Protein AF-A0A3N5W1C0-F1 (afdb_monomer)

Sequence (254 aa):
SNYMGLVDMEGGLQMYDGEIRVKDDQGNFVAQFKPEHYLSHVAEHVESWSFLKFPYYRKLGWPKGTYRVGPLGRLNVADKIGTPLANEEFKLFKQINGGKPVEGSLFYHYARLIELVYALERIGQLLDDPDITSNDIRIYPAITNVPGQGVGVIEAPRGTLFHDYSTDENGQLTRTNLIVATGNNNWAMHTASGLVAKAFVDGNKLTEGMLNRVEAAIRCYDPCLSCATHAMGQMPLEITLMAADGTVLDRISR

Structure (mmCIF, N/CA/C/O backbone):
data_AF-A0A3N5W1C0-F1
#
_entry.id   AF-A0A3N5W1C0-F1
#
loop_
_atom_site.group_PDB
_atom_site.id
_atom_site.type_symbol
_atom_site.label_atom_id
_atom_site.label_alt_id
_atom_site.label_comp_id
_atom_site.label_asym_id
_atom_site.label_entity_id
_atom_site.label_seq_id
_atom_site.pdbx_PDB_ins_code
_atom_site.Cartn_x
_atom_site.Cartn_y
_atom_site.Cartn_z
_atom_site.occupancy
_atom_site.B_iso_or_equiv
_atom_site.auth_seq_id
_atom_site.auth_comp_id
_atom_site.auth_asym_id
_atom_site.auth_atom_id
_atom_site.pdbx_PDB_model_num
ATOM 1 N N . SER A 1 1 ? -1.413 -8.130 12.286 1.00 84.12 1 SER A N 1
ATOM 2 C CA . SER A 1 1 ? -1.704 -8.282 10.833 1.00 84.12 1 SER A CA 1
ATOM 3 C C . SER A 1 1 ? -0.388 -8.322 10.081 1.00 84.12 1 SER A C 1
ATOM 5 O O . SER A 1 1 ? 0.563 -7.729 10.570 1.00 84.12 1 SER A O 1
ATOM 7 N N . ASN A 1 2 ? -0.328 -8.916 8.889 1.00 96.75 2 ASN A N 1
ATOM 8 C CA . ASN A 1 2 ? 0.882 -8.857 8.056 1.00 96.75 2 ASN A CA 1
ATOM 9 C C . ASN A 1 2 ? 1.058 -7.457 7.419 1.00 96.75 2 ASN A C 1
ATOM 11 O O . ASN A 1 2 ? 0.170 -6.601 7.525 1.00 96.75 2 ASN A O 1
ATOM 15 N N . TYR A 1 3 ? 2.168 -7.238 6.718 1.00 98.31 3 TYR A N 1
ATOM 16 C CA . TYR A 1 3 ? 2.463 -6.032 5.936 1.00 98.31 3 TYR A CA 1
ATOM 17 C C . TYR A 1 3 ? 2.930 -6.402 4.536 1.00 98.31 3 TYR A C 1
ATOM 19 O O . TYR A 1 3 ? 3.560 -7.443 4.363 1.00 98.31 3 TYR A O 1
ATOM 27 N N . MET A 1 4 ? 2.633 -5.549 3.559 1.00 98.50 4 MET A N 1
ATOM 28 C CA . MET A 1 4 ? 3.015 -5.739 2.163 1.00 98.50 4 MET A CA 1
ATOM 29 C C . MET A 1 4 ? 3.501 -4.425 1.542 1.00 98.50 4 MET A C 1
ATOM 31 O O . MET A 1 4 ? 2.970 -3.356 1.856 1.00 98.50 4 MET A O 1
ATOM 35 N N . GLY A 1 5 ? 4.496 -4.527 0.661 1.00 98.31 5 GLY A N 1
ATOM 36 C CA . GLY A 1 5 ? 4.989 -3.421 -0.157 1.00 98.31 5 GLY A CA 1
ATOM 37 C C . GLY A 1 5 ? 6.056 -3.864 -1.162 1.00 98.31 5 GLY A C 1
ATOM 38 O O . GLY A 1 5 ? 6.609 -4.959 -1.025 1.00 98.31 5 GLY A O 1
ATOM 39 N N . LEU A 1 6 ? 6.339 -3.025 -2.159 1.00 98.38 6 LEU A N 1
ATOM 40 C CA . LEU A 1 6 ? 7.427 -3.250 -3.116 1.00 98.38 6 LEU A CA 1
ATOM 41 C C . LEU A 1 6 ? 8.808 -2.965 -2.508 1.00 98.38 6 LEU A C 1
ATOM 43 O O . LEU A 1 6 ? 9.008 -1.996 -1.769 1.00 98.38 6 LEU A O 1
ATOM 47 N N . VAL A 1 7 ? 9.771 -3.809 -2.869 1.00 98.50 7 VAL A N 1
ATOM 48 C CA . VAL A 1 7 ? 11.188 -3.668 -2.529 1.00 98.50 7 VAL A CA 1
ATOM 49 C C . VAL A 1 7 ? 12.075 -4.096 -3.695 1.00 98.50 7 VAL A C 1
ATOM 51 O O . VAL A 1 7 ? 11.658 -4.873 -4.553 1.00 98.50 7 VAL A O 1
ATOM 54 N N . ASP A 1 8 ? 13.322 -3.641 -3.702 1.00 96.69 8 ASP A N 1
ATOM 55 C CA . ASP A 1 8 ? 14.348 -4.225 -4.567 1.00 96.69 8 ASP A CA 1
ATOM 56 C C . ASP A 1 8 ? 14.878 -5.565 -4.012 1.00 96.69 8 ASP A C 1
ATOM 58 O O . ASP A 1 8 ? 14.514 -6.020 -2.920 1.00 96.69 8 ASP A O 1
ATOM 62 N N . MET A 1 9 ? 15.770 -6.209 -4.771 1.00 93.25 9 MET A N 1
ATOM 63 C CA . MET A 1 9 ? 16.388 -7.490 -4.400 1.00 93.25 9 MET A CA 1
ATOM 64 C C . MET A 1 9 ? 17.192 -7.430 -3.092 1.00 93.25 9 MET A C 1
ATOM 66 O O . MET A 1 9 ? 17.386 -8.457 -2.444 1.00 93.25 9 MET A O 1
ATOM 70 N N . GLU A 1 10 ? 17.635 -6.242 -2.683 1.00 94.12 10 GLU A N 1
ATOM 71 C CA . GLU A 1 10 ? 18.382 -6.002 -1.448 1.00 94.12 10 GLU A CA 1
ATOM 72 C C . GLU A 1 10 ? 17.477 -5.518 -0.299 1.00 94.12 10 GLU A C 1
ATOM 74 O O . GLU A 1 10 ? 17.972 -5.140 0.765 1.00 94.12 10 GLU A O 1
ATOM 79 N N . GLY A 1 11 ? 16.154 -5.508 -0.498 1.00 96.31 11 GLY A N 1
ATOM 80 C CA . GLY A 1 11 ? 15.177 -5.063 0.493 1.00 96.31 11 GLY A CA 1
ATOM 81 C C . GLY A 1 11 ? 15.054 -3.549 0.654 1.00 96.31 11 GLY A C 1
ATOM 82 O O . GLY A 1 11 ? 14.481 -3.094 1.649 1.00 96.31 11 GLY A O 1
ATOM 83 N N . GLY A 1 12 ? 15.582 -2.765 -0.283 1.00 97.88 12 GLY A N 1
ATOM 84 C CA . GLY A 1 12 ? 15.383 -1.323 -0.334 1.00 97.88 12 GLY A CA 1
ATOM 85 C C . GLY A 1 12 ? 13.949 -0.954 -0.701 1.00 97.88 12 GLY A C 1
ATOM 86 O O . GLY A 1 12 ? 13.327 -1.615 -1.529 1.00 97.88 12 GLY A O 1
ATOM 87 N N . LEU A 1 13 ? 13.416 0.095 -0.070 1.00 98.25 13 LEU A N 1
ATOM 88 C CA . LEU A 1 13 ? 12.103 0.659 -0.391 1.00 98.25 13 LEU A CA 1
ATOM 89 C C . LEU A 1 13 ? 12.016 1.025 -1.878 1.00 98.25 13 LEU A C 1
ATOM 91 O O . LEU A 1 13 ? 12.803 1.845 -2.358 1.00 98.25 13 LEU A O 1
ATOM 95 N N . GLN A 1 14 ? 11.004 0.492 -2.563 1.00 97.19 14 GLN A N 1
ATOM 96 C CA . GLN A 1 14 ? 10.692 0.855 -3.940 1.00 97.19 14 GLN A CA 1
ATOM 97 C C . GLN A 1 14 ? 9.243 1.302 -4.078 1.00 97.19 14 GLN A C 1
ATOM 99 O O . GLN A 1 14 ? 8.345 0.765 -3.429 1.00 97.19 14 GLN A O 1
ATOM 104 N N . MET A 1 15 ? 9.024 2.296 -4.943 1.00 97.06 15 MET A N 1
ATOM 105 C CA . MET A 1 15 ? 7.676 2.748 -5.290 1.00 97.06 15 MET A CA 1
ATOM 106 C C . MET A 1 15 ? 7.282 2.468 -6.739 1.00 97.06 15 MET A C 1
ATOM 108 O O . MET A 1 15 ? 6.092 2.351 -7.014 1.00 97.06 15 MET A O 1
ATOM 112 N N . TYR A 1 16 ? 8.253 2.369 -7.651 1.00 97.38 16 TYR A N 1
ATOM 113 C CA . TYR A 1 16 ? 8.002 2.248 -9.088 1.00 97.38 16 TYR A CA 1
ATOM 114 C C . TYR A 1 16 ? 8.129 0.809 -9.596 1.00 97.38 16 TYR A C 1
ATOM 116 O O . TYR A 1 16 ? 7.192 0.303 -10.201 1.00 97.38 16 TYR A O 1
ATOM 124 N N . ASP A 1 17 ? 9.259 0.158 -9.316 1.00 96.62 17 ASP A N 1
ATOM 125 C CA . ASP A 1 17 ? 9.581 -1.184 -9.805 1.00 96.62 17 ASP A CA 1
ATOM 126 C C . ASP A 1 17 ? 10.266 -2.015 -8.712 1.00 96.62 17 ASP A C 1
ATOM 128 O O . ASP A 1 17 ? 10.958 -1.468 -7.850 1.00 96.62 17 ASP A O 1
ATOM 132 N N . GLY A 1 18 ? 10.045 -3.327 -8.722 1.00 96.75 18 GLY A N 1
ATOM 133 C CA . GLY A 1 18 ? 10.586 -4.248 -7.726 1.00 96.75 18 GLY A CA 1
ATOM 134 C C . GLY A 1 18 ? 9.715 -5.482 -7.494 1.00 96.75 18 GLY A C 1
ATOM 135 O O . GLY A 1 18 ? 8.752 -5.758 -8.211 1.00 96.75 18 GLY A O 1
ATOM 136 N N . GLU A 1 19 ? 10.049 -6.234 -6.450 1.00 98.31 19 GLU A N 1
ATOM 137 C CA . GLU A 1 19 ? 9.287 -7.403 -6.019 1.00 98.31 19 GLU A CA 1
ATOM 138 C C . GLU A 1 19 ? 8.368 -7.060 -4.846 1.00 98.31 19 GLU A C 1
ATOM 140 O O . GLU A 1 19 ? 8.680 -6.236 -3.987 1.00 98.31 19 GLU A O 1
ATOM 145 N N . ILE A 1 20 ? 7.221 -7.732 -4.777 1.00 98.50 20 ILE A N 1
ATOM 146 C CA . ILE A 1 20 ? 6.281 -7.574 -3.670 1.00 98.50 20 ILE A CA 1
ATOM 147 C C . ILE A 1 20 ? 6.781 -8.418 -2.506 1.00 98.50 20 ILE A C 1
ATOM 149 O O . ILE A 1 20 ? 6.872 -9.641 -2.621 1.00 98.50 20 ILE A O 1
ATOM 153 N N . ARG A 1 21 ? 7.047 -7.784 -1.364 1.00 98.62 21 ARG A N 1
ATOM 154 C CA . ARG A 1 21 ? 7.438 -8.455 -0.122 1.00 98.62 21 ARG A CA 1
ATOM 155 C C . ARG A 1 21 ? 6.302 -8.450 0.890 1.00 98.62 21 ARG A C 1
ATOM 157 O O . ARG A 1 21 ? 5.579 -7.467 1.026 1.00 98.62 21 ARG A O 1
ATOM 164 N N . VAL A 1 22 ? 6.197 -9.540 1.648 1.00 98.31 22 VAL A N 1
ATOM 165 C CA . VAL A 1 22 ? 5.283 -9.700 2.781 1.00 98.31 22 VAL A CA 1
ATOM 166 C C . VAL A 1 22 ? 6.076 -10.061 4.037 1.00 98.31 22 VAL A C 1
ATOM 168 O O . VAL A 1 22 ? 6.885 -10.995 4.016 1.00 98.31 22 VAL A O 1
ATOM 171 N N . LYS A 1 23 ? 5.821 -9.347 5.137 1.00 98.06 23 LYS A N 1
ATOM 172 C CA . LYS A 1 23 ? 6.318 -9.680 6.485 1.00 98.06 23 LYS A CA 1
ATOM 173 C C . LYS A 1 23 ? 5.155 -9.826 7.466 1.00 98.06 23 LYS A C 1
ATOM 175 O O . LYS A 1 23 ? 4.114 -9.193 7.278 1.00 98.06 23 LYS A O 1
ATOM 180 N N . ASP A 1 24 ? 5.318 -10.658 8.489 1.00 96.56 24 ASP A N 1
ATOM 181 C CA . ASP A 1 24 ? 4.317 -10.820 9.551 1.00 96.56 24 ASP A CA 1
ATOM 182 C C . ASP A 1 24 ? 4.374 -9.677 10.588 1.00 96.56 24 ASP A C 1
ATOM 184 O O . ASP A 1 24 ? 5.111 -8.702 10.422 1.00 96.56 24 ASP A O 1
ATOM 188 N N . ASP A 1 25 ? 3.570 -9.770 11.652 1.00 93.81 25 ASP A N 1
ATOM 189 C CA . ASP A 1 25 ? 3.543 -8.758 12.718 1.00 93.81 25 ASP A CA 1
ATOM 190 C C . ASP A 1 25 ? 4.789 -8.749 13.619 1.00 93.81 25 ASP A C 1
ATOM 192 O O . ASP A 1 25 ? 5.065 -7.745 14.273 1.00 93.81 25 ASP A O 1
ATOM 196 N N . GLN A 1 26 ? 5.605 -9.803 13.590 1.00 95.44 26 GLN A N 1
ATOM 197 C CA . GLN A 1 26 ? 6.901 -9.842 14.268 1.00 95.44 26 GLN A CA 1
ATOM 198 C C . GLN A 1 26 ? 8.052 -9.374 13.370 1.00 95.44 26 GLN A C 1
ATOM 200 O O . GLN A 1 26 ? 9.167 -9.188 13.856 1.00 95.44 26 GLN A O 1
ATOM 205 N N . GLY A 1 27 ? 7.787 -9.141 12.083 1.00 94.75 27 GLY A N 1
ATOM 206 C CA . GLY A 1 27 ? 8.783 -8.746 11.091 1.00 94.75 27 GLY A CA 1
ATOM 207 C C . GLY A 1 27 ? 9.495 -9.928 10.441 1.00 94.75 27 GLY A C 1
ATOM 208 O O . GLY A 1 27 ? 10.482 -9.717 9.733 1.00 94.75 27 GLY A O 1
ATOM 209 N N . ASN A 1 28 ? 9.008 -11.154 10.638 1.00 96.31 28 ASN A N 1
ATOM 210 C CA . ASN A 1 28 ? 9.550 -12.315 9.951 1.00 96.31 28 ASN A CA 1
ATOM 211 C C . ASN A 1 28 ? 9.171 -12.265 8.471 1.00 96.31 28 ASN A C 1
ATOM 213 O O . ASN A 1 28 ? 8.072 -11.848 8.091 1.00 96.31 28 ASN A O 1
ATOM 217 N N . PHE A 1 29 ? 10.090 -12.725 7.630 1.00 96.38 29 PHE A N 1
ATOM 218 C CA . PHE A 1 29 ? 9.859 -12.858 6.202 1.00 96.38 29 PHE A CA 1
ATOM 219 C C . PHE A 1 29 ? 8.789 -13.921 5.924 1.00 96.38 29 PHE A C 1
ATOM 221 O O . PHE A 1 29 ? 8.919 -15.065 6.356 1.00 96.38 29 PHE A O 1
ATOM 228 N N . VAL A 1 30 ? 7.749 -13.551 5.174 1.00 96.94 30 VAL A N 1
ATOM 229 C CA . VAL A 1 30 ? 6.670 -14.467 4.772 1.00 96.94 30 VAL A CA 1
ATOM 230 C C . VAL A 1 30 ? 6.802 -14.847 3.300 1.00 96.94 30 VAL A C 1
ATOM 232 O O . VAL A 1 30 ? 6.662 -16.020 2.948 1.00 96.94 30 VAL A O 1
ATOM 235 N N . ALA A 1 31 ? 7.037 -13.862 2.431 1.00 97.06 31 ALA A N 1
ATOM 236 C CA . ALA A 1 31 ? 7.213 -14.074 0.998 1.00 97.06 31 ALA A CA 1
ATOM 237 C C . ALA A 1 31 ? 7.858 -12.865 0.316 1.00 97.06 31 ALA A C 1
ATOM 239 O O . ALA A 1 31 ? 7.719 -11.735 0.781 1.00 97.06 31 ALA A O 1
ATOM 240 N N . GLN A 1 32 ? 8.473 -13.112 -0.837 1.00 97.69 32 GLN A N 1
ATOM 241 C CA . GLN A 1 32 ? 8.823 -12.099 -1.824 1.00 97.69 32 GLN A CA 1
ATOM 242 C C . GLN A 1 32 ? 8.634 -12.703 -3.215 1.00 97.69 32 GLN A C 1
ATOM 244 O O . GLN A 1 32 ? 8.999 -13.861 -3.426 1.00 97.69 32 GLN A O 1
ATOM 249 N N . PHE A 1 33 ? 7.963 -11.985 -4.110 1.00 97.62 33 PHE A N 1
ATOM 250 C CA . PHE A 1 33 ? 7.591 -12.511 -5.420 1.00 97.62 33 PHE A CA 1
ATOM 251 C C . PHE A 1 33 ? 7.430 -11.402 -6.455 1.00 97.62 33 PHE A C 1
ATOM 253 O O . PHE A 1 33 ? 7.080 -10.264 -6.135 1.00 97.62 33 PHE A O 1
ATOM 260 N N . LYS A 1 34 ? 7.637 -11.774 -7.718 1.00 97.56 34 LYS A N 1
ATOM 261 C CA . LYS A 1 34 ? 7.436 -10.878 -8.851 1.00 97.56 34 LYS A CA 1
ATOM 262 C C . LYS A 1 34 ? 5.974 -10.459 -9.006 1.00 97.56 34 LYS A C 1
ATOM 264 O O . LYS A 1 34 ? 5.084 -11.296 -8.799 1.00 97.56 34 LYS A O 1
ATOM 269 N N . PRO A 1 35 ? 5.707 -9.217 -9.436 1.00 96.94 35 PRO A N 1
ATOM 270 C CA . PRO A 1 35 ? 4.344 -8.731 -9.577 1.00 96.94 35 PRO A CA 1
ATOM 271 C C . PRO A 1 35 ? 3.459 -9.554 -10.522 1.00 96.94 35 PRO A C 1
ATOM 273 O O . PRO A 1 35 ? 2.286 -9.769 -10.208 1.00 96.94 35 PRO A O 1
ATOM 276 N N . GLU A 1 36 ? 4.007 -10.110 -11.611 1.00 96.50 36 GLU A N 1
ATOM 277 C CA . GLU A 1 36 ? 3.241 -10.959 -12.539 1.00 96.50 36 GLU A CA 1
ATOM 278 C C . GLU A 1 36 ? 2.648 -12.225 -11.888 1.00 96.50 36 GLU A C 1
ATOM 280 O O . GLU A 1 36 ? 1.713 -12.827 -12.416 1.00 96.50 36 GLU A O 1
ATOM 285 N N . HIS A 1 37 ? 3.146 -12.632 -10.718 1.00 97.06 37 HIS A N 1
ATOM 286 C CA . HIS A 1 37 ? 2.691 -13.829 -10.011 1.00 97.06 37 HIS A CA 1
ATOM 287 C C . HIS A 1 37 ? 1.666 -13.546 -8.909 1.00 97.06 37 HIS A C 1
ATOM 289 O O . HIS A 1 37 ? 1.279 -14.472 -8.187 1.00 97.06 37 HIS A O 1
ATOM 295 N N . TYR A 1 38 ? 1.183 -12.306 -8.773 1.00 97.94 38 TYR A N 1
ATOM 296 C CA . TYR A 1 38 ? 0.366 -11.896 -7.628 1.00 97.94 38 TYR A CA 1
ATOM 297 C C . TYR A 1 38 ? -0.879 -12.764 -7.385 1.00 97.94 38 TYR A C 1
ATOM 299 O O . TYR A 1 38 ? -1.202 -13.009 -6.227 1.00 97.94 38 TYR A O 1
ATOM 307 N N . LEU A 1 39 ? -1.542 -13.310 -8.415 1.00 96.75 39 LEU A N 1
ATOM 308 C CA . LEU A 1 39 ? -2.731 -14.168 -8.247 1.00 96.75 39 LEU A CA 1
ATOM 309 C C . LEU A 1 39 ? -2.461 -15.439 -7.420 1.00 96.75 39 LEU A C 1
ATOM 311 O O . LEU A 1 39 ? -3.363 -15.944 -6.742 1.00 96.75 39 LEU A O 1
ATOM 315 N N . SER A 1 40 ? -1.218 -15.930 -7.418 1.00 97.31 40 SER A N 1
ATOM 316 C CA . SER A 1 40 ? -0.786 -17.071 -6.595 1.00 97.31 40 SER A CA 1
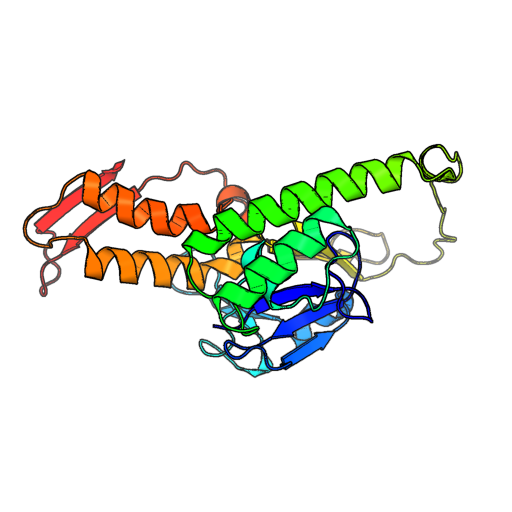ATOM 317 C C . SER A 1 40 ? -0.599 -16.704 -5.118 1.00 97.31 40 SER A C 1
ATOM 319 O O . SER A 1 40 ? -0.559 -17.583 -4.254 1.00 97.31 40 SER A O 1
ATOM 321 N N . HIS A 1 41 ? -0.502 -15.409 -4.813 1.00 98.00 41 HIS A N 1
ATOM 322 C CA . HIS A 1 41 ? -0.158 -14.884 -3.493 1.00 98.00 41 HIS A CA 1
ATOM 323 C C . HIS A 1 41 ? -1.273 -14.047 -2.865 1.00 98.00 41 HIS A C 1
ATOM 325 O O . HIS A 1 41 ? -1.414 -14.064 -1.647 1.00 98.00 41 HIS A O 1
ATOM 331 N N . VAL A 1 42 ? -2.090 -13.362 -3.658 1.00 98.00 42 VAL A N 1
ATOM 332 C CA . VAL A 1 42 ? -3.173 -12.485 -3.213 1.00 98.00 42 VAL A CA 1
ATOM 333 C C . VAL A 1 42 ? -4.513 -13.094 -3.619 1.00 98.00 42 VAL A C 1
ATOM 335 O O . VAL A 1 42 ? -4.684 -13.621 -4.721 1.00 98.00 42 VAL A O 1
ATOM 338 N N . ALA A 1 43 ? -5.465 -13.055 -2.697 1.00 97.62 43 ALA A N 1
ATOM 339 C CA . ALA A 1 43 ? -6.859 -13.409 -2.921 1.00 97.62 43 ALA A CA 1
ATOM 340 C C . ALA A 1 43 ? -7.752 -12.335 -2.293 1.00 97.62 43 ALA A C 1
ATOM 342 O O . ALA A 1 43 ? -7.317 -11.630 -1.387 1.00 97.62 43 ALA A O 1
ATOM 343 N N . GLU A 1 44 ? -8.990 -12.208 -2.765 1.00 97.69 44 GLU A N 1
ATOM 344 C CA . GLU A 1 44 ? -9.950 -11.228 -2.258 1.00 97.69 44 GLU A CA 1
ATOM 345 C C . GLU A 1 44 ? -11.148 -11.946 -1.638 1.00 97.69 44 GLU A C 1
ATOM 347 O O . GLU A 1 44 ? -11.781 -12.778 -2.287 1.00 97.69 44 GLU A O 1
ATOM 352 N N . HIS A 1 45 ? -11.459 -11.626 -0.384 1.00 97.19 45 HIS A N 1
ATOM 353 C CA . HIS A 1 45 ? -12.661 -12.103 0.296 1.00 97.19 45 HIS A CA 1
ATOM 354 C C . HIS A 1 45 ? -13.804 -11.089 0.147 1.00 97.19 45 HIS A C 1
ATOM 356 O O . HIS A 1 45 ? -13.556 -9.884 0.066 1.00 97.19 45 HIS A O 1
ATOM 362 N N . VAL A 1 46 ? -15.051 -11.563 0.107 1.00 96.56 46 VAL A N 1
ATOM 363 C CA . VAL A 1 46 ? -16.252 -10.724 -0.032 1.00 96.56 46 VAL A CA 1
ATOM 364 C C . VAL A 1 46 ? -17.139 -10.915 1.187 1.00 96.56 46 VAL A C 1
ATOM 366 O O . VAL A 1 46 ? -17.376 -12.038 1.622 1.00 96.56 46 VAL A O 1
ATOM 369 N N . GLU A 1 47 ? -17.661 -9.809 1.700 1.00 94.25 47 GLU A N 1
ATOM 370 C CA . GLU A 1 47 ? -18.631 -9.788 2.786 1.00 94.25 47 GLU A CA 1
ATOM 371 C C . GLU A 1 47 ? -19.944 -9.178 2.293 1.00 94.25 47 GLU A C 1
ATOM 373 O O . GLU A 1 47 ? -19.943 -8.287 1.446 1.00 94.25 47 GLU A O 1
ATOM 378 N N . SER A 1 48 ? -21.079 -9.615 2.839 1.00 94.38 48 SER A N 1
ATOM 379 C CA . SER A 1 48 ? -22.404 -9.160 2.386 1.00 94.38 48 SER A CA 1
ATOM 380 C C . SER A 1 48 ? -22.714 -7.695 2.716 1.00 94.38 48 SER A C 1
ATOM 382 O O . SER A 1 48 ? -23.668 -7.136 2.186 1.00 94.38 48 SER A O 1
ATOM 384 N N . TRP A 1 49 ? -21.942 -7.084 3.615 1.00 88.50 49 TRP A N 1
ATOM 385 C CA . TRP A 1 49 ? -22.169 -5.743 4.158 1.00 88.50 49 TRP A CA 1
ATOM 386 C C . TRP A 1 49 ? -21.237 -4.673 3.571 1.00 88.50 49 TRP A C 1
ATOM 388 O O . TRP A 1 49 ? -21.309 -3.515 3.977 1.00 88.50 49 TRP A O 1
ATOM 398 N N . SER A 1 50 ? -20.361 -5.026 2.623 1.00 89.25 50 SER A N 1
ATOM 399 C CA . SER A 1 50 ? -19.483 -4.061 1.958 1.00 89.25 50 SER A CA 1
ATOM 400 C C . SER A 1 50 ? -19.254 -4.416 0.496 1.00 89.25 50 SER A C 1
ATOM 402 O O . SER A 1 50 ? -18.926 -5.551 0.163 1.00 89.25 50 SER A O 1
ATOM 404 N N . PHE A 1 51 ? -19.357 -3.416 -0.383 1.00 88.88 51 PHE A N 1
ATOM 405 C CA . PHE A 1 51 ? -18.919 -3.553 -1.774 1.00 88.88 51 PHE A CA 1
ATOM 406 C C . PHE A 1 51 ? -17.397 -3.637 -1.901 1.00 88.88 51 PHE A C 1
ATOM 408 O O . PHE A 1 51 ? -16.887 -4.185 -2.879 1.00 88.88 51 PHE A O 1
ATOM 415 N N . LEU A 1 52 ? -16.662 -3.083 -0.932 1.00 90.81 52 LEU A N 1
ATOM 416 C CA . LEU A 1 52 ? -15.214 -3.158 -0.934 1.00 90.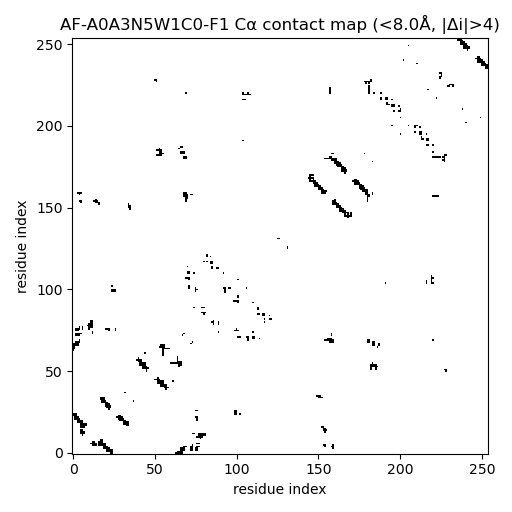81 52 LEU A CA 1
ATOM 417 C C . LEU A 1 52 ? -14.789 -4.539 -0.431 1.00 90.81 52 LEU A C 1
ATOM 419 O O . LEU A 1 52 ? -15.140 -4.950 0.674 1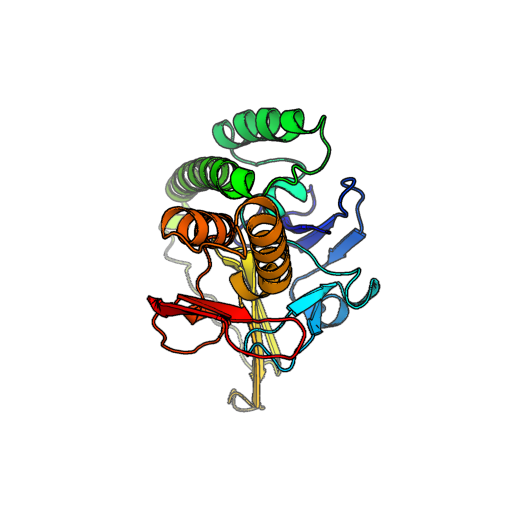.00 90.81 52 LEU A O 1
ATOM 423 N N . LYS A 1 53 ? -14.016 -5.248 -1.254 1.00 94.88 53 LYS A N 1
ATOM 424 C CA . LYS A 1 53 ? -13.480 -6.571 -0.927 1.00 94.88 53 LYS A CA 1
ATOM 425 C C . LYS A 1 53 ? -12.404 -6.486 0.159 1.00 94.88 53 LYS A C 1
ATOM 427 O O . LYS A 1 53 ? -11.965 -5.401 0.549 1.00 94.88 53 LYS A O 1
ATOM 432 N N . PHE A 1 54 ? -11.949 -7.641 0.630 1.00 96.75 54 PHE A N 1
ATOM 433 C CA . PHE A 1 54 ? -10.915 -7.766 1.651 1.00 96.75 54 PHE A CA 1
ATOM 434 C C . PHE A 1 54 ? -9.757 -8.628 1.132 1.00 96.75 54 PHE A C 1
ATOM 436 O O . PHE A 1 54 ? -9.784 -9.853 1.281 1.00 96.75 54 PHE A O 1
ATOM 443 N N . PRO A 1 55 ? -8.745 -8.016 0.492 1.00 97.50 55 PRO A N 1
ATOM 444 C CA . PRO A 1 55 ? -7.553 -8.723 0.053 1.00 97.50 55 PRO A CA 1
ATOM 445 C C . PRO A 1 55 ? -6.779 -9.348 1.219 1.00 97.50 55 PRO A C 1
ATOM 447 O O . PRO A 1 55 ? -6.676 -8.779 2.310 1.00 97.50 55 PRO A O 1
ATOM 450 N N . TYR A 1 56 ? -6.231 -10.537 0.989 1.00 97.88 56 TYR A N 1
ATOM 451 C CA . TYR A 1 56 ? -5.433 -11.277 1.957 1.00 97.88 56 TYR A CA 1
ATOM 452 C C . TYR A 1 56 ? -4.381 -12.146 1.262 1.00 97.88 56 TYR A C 1
ATOM 454 O O . TYR A 1 56 ? -4.498 -12.516 0.090 1.00 97.88 56 TYR A O 1
ATOM 462 N N . TYR A 1 57 ? -3.325 -12.477 2.001 1.00 97.75 57 TYR A N 1
ATOM 463 C CA . TYR A 1 57 ? -2.270 -13.360 1.540 1.00 97.75 57 TYR A CA 1
ATOM 464 C C . TYR A 1 57 ? -2.785 -14.804 1.494 1.00 97.75 57 TYR A C 1
ATOM 466 O O . TYR A 1 57 ? -3.045 -15.431 2.527 1.00 97.75 57 TYR A O 1
ATOM 474 N N . ARG A 1 58 ? -2.930 -15.331 0.275 1.00 97.62 58 ARG A N 1
ATOM 475 C CA . ARG A 1 58 ? -3.630 -16.575 -0.062 1.00 97.62 58 ARG A CA 1
ATOM 476 C C . ARG A 1 58 ? -3.173 -17.759 0.787 1.00 97.62 58 ARG A C 1
ATOM 478 O O . ARG A 1 58 ? -4.019 -18.484 1.301 1.00 97.62 58 ARG A O 1
ATOM 485 N N . LYS A 1 59 ? -1.858 -17.939 0.973 1.00 96.00 59 LYS A N 1
ATOM 486 C CA . LYS A 1 59 ? -1.298 -19.104 1.687 1.00 96.00 59 LYS A CA 1
ATOM 487 C C . LYS A 1 59 ? -1.653 -19.146 3.176 1.00 96.00 59 LYS A C 1
ATOM 489 O O . LYS A 1 59 ? -1.672 -20.227 3.750 1.00 96.00 59 LYS A O 1
ATOM 494 N N . LEU A 1 60 ? -1.930 -17.998 3.795 1.00 96.25 60 LEU A N 1
ATOM 495 C CA . LEU A 1 60 ? -2.345 -17.932 5.200 1.00 96.25 60 LEU A CA 1
ATOM 496 C C . LEU A 1 60 ? -3.870 -18.016 5.372 1.00 96.25 60 LEU A C 1
ATOM 498 O O . LEU A 1 60 ? -4.340 -18.255 6.483 1.00 96.25 60 LEU A O 1
ATOM 502 N N . GLY A 1 61 ? -4.637 -17.864 4.288 1.00 96.50 61 GLY A N 1
ATOM 503 C CA . GLY A 1 61 ? -6.097 -17.956 4.297 1.00 96.50 61 GLY A CA 1
ATOM 504 C C . GLY A 1 61 ? -6.793 -16.750 4.936 1.00 96.50 61 GLY A C 1
ATOM 505 O O . GLY A 1 61 ? -6.179 -15.923 5.606 1.00 96.50 61 GLY A O 1
ATOM 506 N N . TRP A 1 62 ? -8.104 -16.642 4.743 1.00 95.81 62 TRP A N 1
ATOM 507 C CA . TRP A 1 62 ? -8.921 -15.632 5.415 1.00 95.81 62 TRP A CA 1
ATOM 508 C C . TRP A 1 62 ? -9.287 -16.088 6.842 1.00 95.81 62 TRP A C 1
ATOM 510 O O . TRP A 1 62 ? -9.628 -17.259 7.018 1.00 95.81 62 TRP A O 1
ATOM 520 N N . PRO A 1 63 ? -9.235 -15.221 7.877 1.00 94.56 63 PRO A N 1
ATOM 521 C CA . PRO A 1 63 ? -8.736 -13.837 7.893 1.00 94.56 63 PRO A CA 1
ATOM 522 C C . PRO A 1 63 ? -7.244 -13.706 8.281 1.00 94.56 63 PRO A C 1
ATOM 524 O O . PRO A 1 63 ? -6.715 -12.596 8.367 1.00 94.56 63 PRO A O 1
ATOM 527 N N . LYS A 1 64 ? -6.537 -14.816 8.542 1.00 94.81 64 LYS A N 1
ATOM 528 C CA . LYS A 1 64 ? -5.150 -14.814 9.064 1.00 94.81 64 LYS A CA 1
ATOM 529 C C . LYS A 1 64 ? -4.128 -14.182 8.110 1.00 94.81 64 LYS A C 1
ATOM 531 O O . LYS A 1 64 ? -3.120 -13.639 8.549 1.00 94.81 64 LYS A O 1
ATOM 536 N N . GLY A 1 65 ? -4.393 -14.236 6.811 1.00 96.69 65 GLY A N 1
ATOM 537 C CA . GLY A 1 65 ? -3.580 -13.644 5.757 1.00 96.69 65 GLY A CA 1
ATOM 538 C C . GLY A 1 65 ? -3.821 -12.157 5.542 1.00 96.69 65 GLY A C 1
ATOM 539 O O . GLY A 1 65 ? -3.219 -11.595 4.634 1.00 96.69 65 GLY A O 1
ATOM 540 N N . THR A 1 66 ? -4.686 -11.504 6.320 1.00 97.19 66 THR A N 1
ATOM 541 C CA . THR A 1 66 ? -4.897 -10.056 6.187 1.00 97.19 66 THR A CA 1
ATOM 542 C C . THR A 1 66 ? -3.585 -9.302 6.378 1.00 97.19 66 THR A C 1
ATOM 544 O O . THR A 1 66 ? -2.743 -9.645 7.221 1.00 97.19 66 THR A O 1
ATOM 547 N N . TYR A 1 67 ? -3.393 -8.278 5.556 1.00 97.75 67 TYR A N 1
ATOM 548 C CA . TYR A 1 67 ? -2.185 -7.474 5.545 1.00 97.75 67 TYR A CA 1
ATOM 549 C C . TYR A 1 67 ? -2.516 -5.990 5.454 1.00 97.75 67 TYR A C 1
ATOM 551 O O . TYR A 1 67 ? -3.656 -5.594 5.221 1.00 97.75 67 TYR A O 1
ATOM 559 N N . ARG A 1 68 ? -1.496 -5.170 5.684 1.00 98.19 68 ARG A N 1
ATOM 560 C CA . ARG A 1 68 ? -1.550 -3.719 5.571 1.00 98.19 68 ARG A CA 1
ATOM 561 C C . ARG A 1 68 ? -0.561 -3.226 4.525 1.00 98.19 68 ARG A C 1
ATOM 563 O O . ARG A 1 68 ? 0.591 -3.653 4.519 1.00 98.19 68 ARG A O 1
ATOM 570 N N . VAL A 1 69 ? -1.017 -2.311 3.680 1.00 98.50 69 VAL A N 1
ATOM 571 C CA . VAL A 1 69 ? -0.229 -1.631 2.638 1.00 98.50 69 VAL A CA 1
ATOM 572 C C . VAL A 1 69 ? -0.186 -0.126 2.897 1.00 98.50 69 VAL A C 1
ATOM 574 O O . VAL A 1 69 ? -0.762 0.367 3.875 1.00 98.50 69 VAL A O 1
ATOM 577 N N . GLY A 1 70 ? 0.453 0.615 1.993 1.00 97.88 70 GLY A N 1
ATOM 578 C CA . GLY A 1 70 ? 0.637 2.059 2.089 1.00 97.88 70 GLY A CA 1
ATOM 579 C C . GLY A 1 70 ? 1.891 2.390 2.892 1.00 97.88 70 GLY A C 1
ATOM 580 O O . GLY A 1 70 ? 2.709 1.495 3.115 1.00 97.88 70 GLY A O 1
ATOM 581 N N . PRO A 1 71 ? 2.031 3.636 3.374 1.00 98.31 71 PRO A N 1
ATOM 582 C CA . PRO A 1 71 ? 3.280 4.098 3.969 1.00 98.31 71 PRO A CA 1
ATOM 583 C C . PRO A 1 71 ? 3.782 3.205 5.106 1.00 98.31 71 PRO A C 1
ATOM 585 O O . PRO A 1 71 ? 4.929 2.768 5.120 1.00 98.31 71 PRO A O 1
ATOM 588 N N . LEU A 1 72 ? 2.892 2.836 6.033 1.00 98.12 72 LEU A N 1
ATOM 589 C CA . LEU A 1 72 ? 3.260 1.959 7.144 1.00 98.12 72 LEU A CA 1
ATOM 590 C C . LEU A 1 72 ? 3.635 0.546 6.673 1.00 98.12 72 LEU A C 1
ATOM 592 O O . LEU A 1 72 ? 4.582 -0.044 7.186 1.00 98.12 72 LEU A O 1
ATOM 596 N N . GLY A 1 73 ? 2.896 0.002 5.700 1.00 97.94 73 GLY A N 1
ATOM 597 C CA . GLY A 1 73 ? 3.163 -1.322 5.136 1.00 97.94 73 GLY A CA 1
ATOM 598 C C . GLY A 1 73 ? 4.539 -1.392 4.484 1.00 97.94 73 GLY A C 1
ATOM 599 O O . GLY A 1 73 ? 5.337 -2.260 4.839 1.00 97.94 73 GLY A O 1
ATOM 600 N N . ARG A 1 74 ? 4.843 -0.419 3.620 1.00 98.56 74 ARG A N 1
ATOM 601 C CA . ARG A 1 74 ? 6.120 -0.296 2.913 1.00 98.56 74 ARG A CA 1
ATOM 602 C C . ARG A 1 74 ? 7.305 -0.159 3.864 1.00 98.56 74 ARG A C 1
ATOM 604 O O . ARG A 1 74 ? 8.242 -0.949 3.776 1.00 98.56 74 ARG A O 1
ATOM 611 N N . LEU A 1 75 ? 7.239 0.757 4.835 1.00 98.50 75 LEU A N 1
ATOM 612 C CA . LEU A 1 75 ? 8.318 0.903 5.819 1.00 98.50 75 LEU A CA 1
ATOM 613 C C . LEU A 1 75 ? 8.494 -0.355 6.681 1.00 98.50 75 LEU A C 1
ATOM 615 O O . LEU A 1 75 ? 9.616 -0.720 7.033 1.00 98.50 75 LEU A O 1
ATOM 619 N N . ASN A 1 76 ? 7.415 -1.064 7.015 1.00 98.44 76 ASN A N 1
ATOM 620 C CA . ASN A 1 76 ? 7.528 -2.295 7.792 1.00 98.44 76 ASN A CA 1
ATOM 621 C C . ASN A 1 76 ? 8.180 -3.444 7.007 1.00 98.44 76 ASN A C 1
ATOM 623 O O . ASN A 1 76 ? 8.932 -4.209 7.615 1.00 98.44 76 ASN A O 1
ATOM 627 N N . VAL A 1 77 ? 7.970 -3.541 5.688 1.00 98.31 77 VAL A N 1
ATOM 628 C CA . VAL A 1 77 ? 8.595 -4.592 4.859 1.00 98.31 77 VAL A CA 1
ATOM 629 C C . VAL A 1 77 ? 10.008 -4.257 4.377 1.00 98.31 77 VAL A C 1
ATOM 631 O O . VAL A 1 77 ? 10.812 -5.182 4.212 1.00 98.31 77 VAL A O 1
ATOM 634 N N . ALA A 1 78 ? 10.323 -2.974 4.195 1.00 98.19 78 ALA A N 1
ATOM 635 C CA . ALA A 1 78 ? 11.645 -2.516 3.783 1.00 98.19 78 ALA A CA 1
ATOM 636 C C . ALA A 1 78 ? 12.703 -2.775 4.870 1.00 98.19 78 ALA A C 1
ATOM 638 O O . ALA A 1 78 ? 12.416 -2.730 6.075 1.00 98.19 78 ALA A O 1
ATOM 639 N N . ASP A 1 79 ? 13.929 -3.033 4.422 1.00 97.06 79 ASP A N 1
ATOM 640 C CA . ASP A 1 79 ? 15.120 -3.172 5.267 1.00 97.06 79 ASP A CA 1
ATOM 641 C C . ASP A 1 79 ? 15.957 -1.887 5.275 1.00 97.06 79 ASP A C 1
ATOM 643 O O . ASP A 1 79 ? 16.655 -1.608 6.249 1.00 97.06 79 ASP A O 1
ATOM 647 N N . LYS A 1 80 ? 15.865 -1.087 4.207 1.00 97.00 80 LYS A N 1
ATOM 648 C CA . LYS A 1 80 ? 16.581 0.182 4.038 1.00 97.00 80 LYS A CA 1
ATOM 649 C C . LYS A 1 80 ? 15.814 1.141 3.129 1.00 97.00 80 LYS A C 1
ATOM 651 O O . LYS A 1 80 ? 14.969 0.715 2.340 1.00 97.00 80 LYS A O 1
ATOM 656 N N . ILE A 1 81 ? 16.152 2.426 3.198 1.00 98.25 81 ILE A N 1
ATOM 657 C CA . ILE A 1 81 ? 15.730 3.428 2.214 1.00 98.25 81 ILE A CA 1
ATOM 658 C C . ILE A 1 81 ? 16.969 3.924 1.463 1.00 98.25 81 ILE A C 1
ATOM 660 O O . ILE A 1 81 ? 18.015 4.157 2.063 1.00 98.25 81 ILE A O 1
ATOM 664 N N . GLY A 1 82 ? 16.868 4.039 0.136 1.00 95.38 82 GLY A N 1
ATOM 665 C CA . GLY A 1 82 ? 18.003 4.394 -0.726 1.00 95.38 82 GLY A CA 1
ATOM 666 C C . GLY A 1 82 ? 18.408 5.872 -0.691 1.00 95.38 82 GLY A C 1
ATOM 667 O O . GLY A 1 82 ? 19.477 6.217 -1.187 1.00 95.38 82 GLY A O 1
ATOM 668 N N . THR A 1 83 ? 17.580 6.750 -0.122 1.00 97.75 83 THR A N 1
ATOM 669 C CA . THR A 1 83 ? 17.853 8.189 -0.024 1.00 97.75 83 THR A CA 1
ATOM 670 C C . THR A 1 83 ? 18.291 8.569 1.396 1.00 97.75 83 THR A C 1
ATOM 672 O O . THR A 1 83 ? 17.747 8.033 2.365 1.00 97.75 83 THR A O 1
ATOM 675 N N . PRO A 1 84 ? 19.308 9.435 1.554 1.00 97.69 84 PRO A N 1
ATOM 676 C CA . PRO A 1 84 ? 19.997 9.610 2.830 1.00 97.69 84 PRO A CA 1
ATOM 677 C C . PRO A 1 84 ? 19.112 10.190 3.939 1.00 97.69 84 PRO A C 1
ATOM 679 O O . PRO A 1 84 ? 19.095 9.625 5.033 1.00 97.69 84 PRO A O 1
ATOM 682 N N . LEU A 1 85 ? 18.357 11.265 3.686 1.00 98.44 85 LEU A N 1
ATOM 683 C CA . LEU A 1 85 ? 17.554 11.918 4.728 1.00 98.44 85 LEU A CA 1
ATOM 684 C C . LEU A 1 85 ? 16.392 11.027 5.171 1.00 98.44 85 LEU A C 1
ATOM 686 O O . LEU A 1 85 ? 16.175 10.838 6.369 1.00 98.44 85 LEU A O 1
ATOM 690 N N . ALA A 1 86 ? 15.683 10.422 4.216 1.00 98.50 86 ALA A N 1
ATOM 691 C CA . ALA A 1 86 ? 14.612 9.489 4.541 1.00 98.50 86 ALA A CA 1
ATOM 692 C C . ALA A 1 86 ? 15.132 8.236 5.264 1.00 98.50 86 ALA A C 1
ATOM 694 O O . ALA A 1 86 ? 14.444 7.709 6.137 1.00 98.50 86 ALA A O 1
ATOM 695 N N . ASN A 1 87 ? 16.342 7.761 4.945 1.00 98.31 87 ASN A N 1
ATOM 696 C CA . ASN A 1 87 ? 16.936 6.602 5.612 1.00 98.31 87 ASN A CA 1
ATOM 697 C C . ASN A 1 87 ? 17.337 6.886 7.067 1.00 98.31 87 ASN A C 1
ATOM 699 O O . ASN A 1 87 ? 17.212 5.996 7.908 1.00 98.31 87 ASN A O 1
ATOM 703 N N . GLU A 1 88 ? 17.786 8.100 7.391 1.00 98.25 88 GLU A N 1
ATOM 704 C CA . GLU A 1 88 ? 18.032 8.480 8.788 1.00 98.25 88 GLU A CA 1
ATOM 705 C C . GLU A 1 88 ? 16.730 8.481 9.601 1.00 98.25 88 GLU A C 1
ATOM 707 O O . GLU A 1 88 ? 16.655 7.833 10.648 1.00 98.25 88 GLU A O 1
ATOM 712 N N . GLU A 1 89 ? 15.663 9.086 9.074 1.00 98.44 89 GLU A N 1
ATOM 713 C CA . GLU A 1 89 ? 14.348 9.054 9.730 1.00 98.44 89 GLU A CA 1
ATOM 714 C C . GLU A 1 89 ? 13.758 7.641 9.809 1.00 98.44 89 GLU A C 1
ATOM 716 O O . GLU A 1 89 ? 13.138 7.260 10.803 1.00 98.44 89 GLU A O 1
ATOM 721 N N . PHE A 1 90 ? 14.000 6.808 8.799 1.00 98.50 90 PHE A N 1
ATOM 722 C CA . PHE A 1 90 ? 13.587 5.409 8.802 1.00 98.50 90 PHE A CA 1
ATOM 723 C C . PHE A 1 90 ? 14.225 4.599 9.935 1.00 98.50 90 PHE A C 1
ATOM 725 O O . PHE A 1 90 ? 13.551 3.774 10.561 1.00 98.50 90 PHE A O 1
ATOM 732 N N . LYS A 1 91 ? 15.504 4.841 10.245 1.00 98.12 91 LYS A N 1
ATOM 733 C CA . LYS A 1 91 ? 16.176 4.198 11.384 1.00 98.12 91 LYS A CA 1
ATOM 734 C C . LYS A 1 91 ? 15.508 4.587 12.703 1.00 98.12 91 LYS A C 1
ATOM 736 O O . LYS A 1 91 ? 15.251 3.704 13.522 1.00 98.12 91 LYS A O 1
ATOM 741 N N . LEU A 1 92 ? 15.179 5.869 12.889 1.00 98.12 92 LEU A N 1
ATOM 742 C CA . LEU A 1 92 ? 14.450 6.352 14.070 1.00 98.12 92 LEU A CA 1
ATOM 743 C C . LEU A 1 92 ? 13.052 5.730 14.154 1.00 98.12 92 LEU A C 1
ATOM 745 O O . LEU A 1 92 ? 12.648 5.231 15.205 1.00 98.12 92 LEU A O 1
ATOM 749 N N . PHE A 1 93 ? 12.343 5.663 13.028 1.00 98.31 93 PHE A N 1
ATOM 750 C CA . PHE A 1 93 ? 11.043 5.009 12.936 1.00 98.31 93 PHE A CA 1
ATOM 751 C C . PHE A 1 93 ? 11.101 3.537 13.369 1.00 98.31 93 PHE A C 1
ATOM 753 O O . PHE A 1 93 ? 10.285 3.102 14.179 1.00 98.31 93 PHE A O 1
ATOM 760 N N . LYS A 1 94 ? 12.089 2.765 12.899 1.00 96.88 94 LYS A N 1
ATOM 761 C CA . LYS A 1 94 ? 12.258 1.356 13.299 1.00 96.88 94 LYS A CA 1
ATOM 762 C C . LYS A 1 94 ? 12.545 1.201 14.794 1.00 96.88 94 LYS A C 1
ATOM 764 O O . LYS A 1 94 ? 12.106 0.220 15.397 1.00 96.88 94 LYS A O 1
ATOM 769 N N . GLN A 1 95 ? 13.232 2.159 15.418 1.00 97.19 95 GLN A N 1
ATOM 770 C CA . GLN A 1 95 ? 13.516 2.125 16.857 1.00 97.19 95 GLN A CA 1
ATOM 771 C C . GLN A 1 95 ? 12.253 2.238 17.727 1.00 97.19 95 GLN A C 1
ATOM 773 O O . GLN A 1 95 ? 12.262 1.708 18.837 1.00 97.19 95 GLN A O 1
ATOM 778 N N . ILE A 1 96 ? 11.152 2.816 17.220 1.00 97.31 96 ILE A N 1
ATOM 779 C CA . ILE A 1 96 ? 9.868 2.943 17.945 1.00 97.31 96 ILE A CA 1
ATOM 780 C C . ILE A 1 96 ? 9.382 1.595 18.490 1.00 97.31 96 ILE A C 1
ATOM 782 O O . ILE A 1 96 ? 8.810 1.546 19.577 1.00 97.31 96 ILE A O 1
ATOM 786 N N . ASN A 1 97 ? 9.621 0.505 17.755 1.00 96.19 97 ASN A N 1
ATOM 787 C CA . ASN A 1 97 ? 9.276 -0.848 18.190 1.00 96.19 97 ASN A CA 1
ATOM 788 C C . ASN A 1 97 ? 10.501 -1.778 18.254 1.00 96.19 97 ASN A C 1
ATOM 790 O O . ASN A 1 97 ? 10.410 -2.968 17.956 1.00 96.19 97 ASN A O 1
ATOM 794 N N . GLY A 1 98 ? 11.677 -1.238 18.594 1.00 94.44 98 GLY A N 1
ATOM 795 C CA . GLY A 1 98 ? 12.896 -2.036 18.778 1.00 94.44 98 GLY A CA 1
ATOM 796 C C . GLY A 1 98 ? 13.324 -2.822 17.531 1.00 94.44 98 GLY A C 1
ATOM 797 O O . GLY A 1 98 ? 13.815 -3.941 17.648 1.00 94.44 98 GLY A O 1
ATOM 798 N N . GLY A 1 99 ? 13.086 -2.271 16.338 1.00 92.75 99 GLY A N 1
ATOM 799 C CA . GLY A 1 99 ? 13.380 -2.902 15.048 1.00 92.75 99 GLY A CA 1
ATOM 800 C C . GLY A 1 99 ? 12.261 -3.791 14.494 1.00 92.75 99 GLY A C 1
ATOM 801 O O . GLY A 1 99 ? 12.286 -4.116 13.305 1.00 92.75 99 GLY A O 1
ATOM 802 N N . LYS A 1 100 ? 11.257 -4.148 15.307 1.00 95.38 100 LYS A N 1
ATOM 803 C CA . LYS A 1 100 ? 10.056 -4.864 14.852 1.00 95.38 100 LYS A CA 1
ATOM 804 C C . LYS A 1 100 ? 9.122 -3.945 14.050 1.00 95.38 100 LYS A C 1
ATOM 806 O O . LYS A 1 100 ? 9.278 -2.721 14.094 1.00 95.38 100 LYS A O 1
ATOM 811 N N . PRO A 1 101 ? 8.127 -4.495 13.327 1.00 97.19 101 PRO A N 1
ATOM 812 C CA . PRO A 1 101 ? 7.132 -3.685 12.634 1.00 97.19 101 PRO A CA 1
ATOM 813 C C . PRO A 1 101 ? 6.421 -2.706 13.571 1.00 97.19 101 PRO A C 1
ATOM 815 O O . PRO A 1 101 ? 5.978 -3.076 14.656 1.00 97.19 101 PRO A O 1
ATOM 818 N N . VAL A 1 102 ? 6.275 -1.453 13.151 1.00 97.44 102 VAL A N 1
ATOM 819 C CA . VAL A 1 102 ? 5.518 -0.440 13.895 1.00 97.44 102 VAL A CA 1
ATOM 820 C C . VAL A 1 102 ? 4.038 -0.594 13.552 1.00 97.44 102 VAL A C 1
ATOM 822 O O . VAL A 1 102 ? 3.658 -0.507 12.385 1.00 97.44 102 VAL A O 1
ATOM 825 N N . GLU A 1 103 ? 3.191 -0.845 14.553 1.00 93.88 103 GLU A N 1
ATOM 826 C CA . GLU A 1 103 ? 1.821 -1.309 14.297 1.00 93.88 103 GLU A CA 1
ATOM 827 C C . GLU A 1 103 ? 0.723 -0.243 14.395 1.00 93.88 103 GLU A C 1
ATOM 829 O O . GLU A 1 103 ? -0.329 -0.404 13.774 1.00 93.88 103 GLU A O 1
ATOM 834 N N . GLY A 1 104 ? 0.903 0.807 15.197 1.00 94.06 104 GLY A N 1
ATOM 835 C CA . GLY A 1 104 ? -0.179 1.751 15.508 1.00 94.06 104 GLY A CA 1
ATOM 836 C C . GLY A 1 104 ? -0.686 2.510 14.276 1.00 94.06 104 GLY A C 1
ATOM 837 O O . GLY A 1 104 ? 0.110 3.031 13.499 1.00 94.06 104 GLY A O 1
ATOM 838 N N . SER A 1 105 ? -2.010 2.625 14.101 1.00 95.12 105 SER A N 1
ATOM 839 C CA . SER A 1 105 ? -2.599 3.256 12.904 1.00 95.12 105 SER A CA 1
ATOM 840 C C . SER A 1 105 ? -2.178 4.716 12.718 1.00 95.12 105 SER A C 1
ATOM 842 O O . SER A 1 105 ? -1.952 5.137 11.590 1.00 95.12 105 SER A O 1
ATOM 844 N N . LEU A 1 106 ? -1.967 5.476 13.798 1.00 96.19 106 LEU A N 1
ATOM 845 C CA . LEU A 1 106 ? -1.481 6.860 13.710 1.00 96.19 106 LEU A CA 1
ATOM 846 C C . LEU A 1 106 ? -0.083 6.970 13.076 1.00 96.19 106 LEU A C 1
ATOM 848 O O . LEU A 1 106 ? 0.220 7.983 12.445 1.00 96.19 106 LEU A O 1
ATOM 852 N N . PHE A 1 107 ? 0.748 5.925 13.162 1.00 97.75 107 PHE A N 1
ATOM 853 C CA . PHE A 1 107 ? 2.077 5.919 12.548 1.00 97.75 107 PHE A CA 1
ATOM 854 C C . PHE A 1 107 ? 2.038 5.884 11.020 1.00 97.75 107 PHE A C 1
ATOM 856 O O . PHE A 1 107 ? 3.055 6.177 10.398 1.00 97.75 107 PHE A O 1
ATOM 863 N N . TYR A 1 108 ? 0.879 5.641 10.393 1.00 98.12 108 TYR A N 1
ATOM 864 C CA . TYR A 1 108 ? 0.717 5.913 8.964 1.00 98.12 108 TYR A CA 1
ATOM 865 C C . TYR A 1 108 ? 1.026 7.371 8.619 1.00 98.12 108 TYR A C 1
ATOM 867 O O . TYR A 1 108 ? 1.556 7.635 7.544 1.00 98.12 108 TYR A O 1
ATOM 875 N N . HIS A 1 109 ? 0.703 8.327 9.498 1.00 98.31 109 HIS A N 1
ATOM 876 C CA . HIS A 1 109 ? 1.021 9.735 9.263 1.00 98.31 109 HIS A CA 1
ATOM 877 C C . HIS A 1 109 ? 2.523 9.990 9.297 1.00 98.31 109 HIS A C 1
ATOM 879 O O . HIS A 1 109 ? 3.032 10.623 8.378 1.00 98.31 109 HIS A O 1
ATOM 885 N N . TYR A 1 110 ? 3.236 9.442 10.283 1.00 98.44 110 TYR A N 1
ATOM 886 C CA . TYR A 1 110 ? 4.689 9.590 10.342 1.00 98.44 110 TYR A CA 1
ATOM 887 C C . TYR A 1 110 ? 5.377 8.878 9.170 1.00 98.44 110 TYR A C 1
ATOM 889 O O . TYR A 1 110 ? 6.181 9.489 8.473 1.00 98.44 110 TYR A O 1
ATOM 897 N N . ALA A 1 111 ? 4.975 7.641 8.864 1.00 98.50 111 ALA A N 1
ATOM 898 C CA . ALA A 1 111 ? 5.486 6.908 7.710 1.00 98.50 111 ALA A CA 1
ATOM 899 C C . ALA A 1 111 ? 5.269 7.674 6.391 1.00 98.50 111 ALA A C 1
ATOM 901 O O . ALA A 1 111 ? 6.161 7.721 5.551 1.00 98.50 111 ALA A O 1
ATOM 902 N N . ARG A 1 112 ? 4.121 8.347 6.232 1.00 98.56 112 ARG A N 1
ATOM 903 C CA . ARG A 1 112 ? 3.830 9.188 5.059 1.00 98.56 112 ARG A CA 1
ATOM 904 C C . ARG A 1 112 ? 4.761 10.398 4.953 1.00 98.56 112 ARG A C 1
ATOM 906 O O . ARG A 1 112 ? 5.095 10.792 3.843 1.00 98.56 112 ARG A O 1
ATOM 913 N N . LEU A 1 113 ? 5.190 10.981 6.075 1.00 98.56 113 LEU A N 1
ATOM 914 C CA . LEU A 1 113 ? 6.174 12.070 6.072 1.00 98.56 113 LEU A CA 1
ATOM 915 C C . LEU A 1 113 ? 7.567 11.572 5.668 1.00 98.56 113 LEU A C 1
ATOM 917 O O . LEU A 1 113 ? 8.231 12.233 4.878 1.00 98.56 113 LEU A O 1
ATOM 921 N N . ILE A 1 114 ? 7.980 10.391 6.137 1.00 98.69 114 ILE A N 1
ATOM 922 C CA . ILE A 1 114 ? 9.245 9.761 5.715 1.00 98.69 114 ILE A CA 1
ATOM 923 C C . ILE A 1 114 ? 9.227 9.502 4.205 1.00 98.69 114 ILE A C 1
ATOM 925 O O . ILE A 1 114 ? 10.182 9.817 3.499 1.00 98.69 114 ILE A O 1
ATOM 929 N N . GLU A 1 115 ? 8.114 8.989 3.686 1.00 98.56 115 GLU A N 1
ATOM 930 C CA . GLU A 1 115 ? 7.951 8.762 2.251 1.00 98.56 115 GLU A CA 1
ATOM 931 C C . GLU A 1 115 ? 7.891 10.043 1.424 1.00 98.56 115 GLU A C 1
ATOM 933 O O . GLU A 1 115 ? 8.351 10.046 0.286 1.00 98.56 115 GLU A O 1
ATOM 938 N N . LEU A 1 116 ? 7.362 11.134 1.983 1.00 98.44 116 LEU A N 1
ATOM 939 C CA . LEU A 1 116 ? 7.414 12.445 1.343 1.00 98.44 116 LEU A CA 1
ATOM 940 C C . LEU A 1 116 ? 8.865 12.916 1.186 1.00 98.44 116 LEU A C 1
ATOM 942 O O . LEU A 1 116 ? 9.233 13.373 0.108 1.00 98.44 116 LEU A O 1
ATOM 946 N N . VAL A 1 117 ? 9.694 12.763 2.226 1.00 98.62 117 VAL A N 1
ATOM 947 C CA . VAL A 1 117 ? 11.133 13.074 2.150 1.00 98.62 117 VAL A CA 1
ATOM 948 C C . VAL A 1 117 ? 11.812 12.193 1.101 1.00 98.62 117 VAL A C 1
ATOM 950 O O . VAL A 1 117 ? 12.489 12.721 0.223 1.00 98.62 117 VAL A O 1
ATOM 953 N N . TYR A 1 118 ? 11.552 10.881 1.118 1.00 98.56 118 TYR A N 1
ATOM 954 C CA . TYR A 1 118 ? 12.063 9.952 0.104 1.00 98.56 118 TYR A CA 1
ATOM 955 C C . TYR A 1 118 ? 11.679 10.383 -1.316 1.00 98.56 118 TYR A C 1
ATOM 957 O O . TYR A 1 118 ? 12.533 10.428 -2.198 1.00 98.56 118 TYR A O 1
ATOM 965 N N . ALA A 1 119 ? 10.412 10.736 -1.546 1.00 98.19 119 ALA A N 1
ATOM 966 C CA . ALA A 1 119 ? 9.933 11.156 -2.857 1.00 98.19 119 ALA A CA 1
ATOM 967 C C . ALA A 1 119 ? 10.616 12.448 -3.328 1.00 98.19 119 ALA A C 1
ATOM 969 O O . ALA A 1 119 ? 11.008 12.535 -4.488 1.00 98.19 119 ALA A O 1
ATOM 970 N N . LEU A 1 120 ? 10.811 13.427 -2.437 1.00 98.50 120 LEU A N 1
ATOM 971 C CA . LEU A 1 120 ? 11.523 14.669 -2.753 1.00 98.50 120 LEU A CA 1
ATOM 972 C C . LEU A 1 120 ? 12.995 14.412 -3.107 1.00 98.50 120 LEU A C 1
ATOM 974 O O . LEU A 1 120 ? 13.487 14.951 -4.097 1.00 98.50 120 LEU A O 1
ATOM 978 N N . GLU A 1 121 ? 13.682 13.554 -2.350 1.00 98.31 121 GLU A N 1
ATOM 979 C CA . GLU A 1 121 ? 15.064 13.164 -2.652 1.00 98.31 121 GLU A CA 1
ATOM 980 C C . GLU A 1 121 ? 15.158 12.397 -3.981 1.00 98.31 121 GLU A C 1
ATOM 982 O O . GLU A 1 121 ? 16.042 12.676 -4.791 1.00 98.31 121 GLU A O 1
ATOM 987 N N . ARG A 1 122 ? 14.223 11.473 -4.248 1.00 97.62 122 ARG A N 1
ATOM 988 C CA . ARG A 1 122 ? 14.150 10.740 -5.522 1.00 97.62 122 ARG A CA 1
ATOM 989 C C . ARG A 1 122 ? 13.875 11.657 -6.706 1.00 97.62 122 ARG A C 1
ATOM 991 O O . ARG A 1 122 ? 14.469 11.439 -7.755 1.00 97.62 122 ARG A O 1
ATOM 998 N N . ILE A 1 123 ? 13.023 12.673 -6.554 1.00 98.12 123 ILE A N 1
ATOM 999 C CA . ILE A 1 123 ? 12.803 13.687 -7.597 1.00 98.12 123 ILE A CA 1
ATOM 1000 C C . ILE A 1 123 ? 14.121 14.393 -7.922 1.00 98.12 123 ILE A C 1
ATOM 1002 O O . ILE A 1 123 ? 14.462 14.489 -9.095 1.00 98.12 123 ILE A O 1
ATOM 1006 N N . GLY A 1 124 ? 14.883 14.825 -6.910 1.00 97.88 124 GLY A N 1
ATOM 1007 C CA . GLY A 1 124 ? 16.205 15.424 -7.121 1.00 97.88 124 GLY A CA 1
ATOM 1008 C C . GLY A 1 124 ? 17.151 14.491 -7.882 1.00 97.88 124 GLY A C 1
ATOM 1009 O O . GLY A 1 124 ? 17.676 14.866 -8.922 1.00 97.88 124 GLY A O 1
ATOM 1010 N N . GLN A 1 125 ? 17.274 13.239 -7.430 1.00 97.06 125 GLN A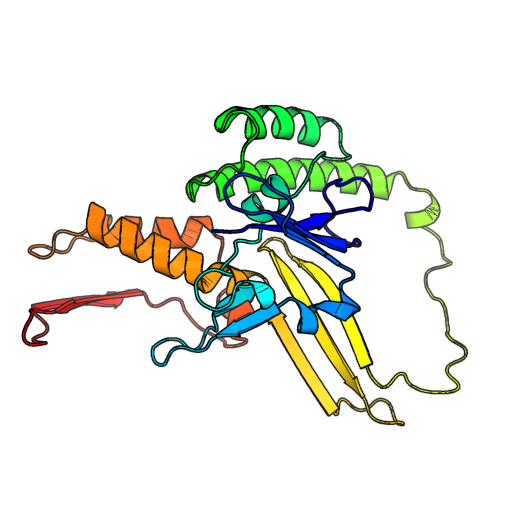 N 1
ATOM 1011 C CA . GLN A 1 125 ? 18.124 12.232 -8.080 1.00 97.06 125 GLN A CA 1
ATOM 1012 C C . GLN A 1 125 ? 17.725 11.947 -9.536 1.00 97.06 125 GLN A C 1
ATOM 1014 O O . GLN A 1 125 ? 18.598 11.747 -10.370 1.00 97.06 125 GLN A O 1
ATOM 1019 N N . LEU A 1 126 ? 16.423 11.909 -9.842 1.00 97.19 126 LEU A N 1
ATOM 1020 C CA . LEU A 1 126 ? 15.926 11.690 -11.205 1.00 97.19 126 LEU A CA 1
ATOM 1021 C C . LEU A 1 126 ? 16.139 12.912 -12.105 1.00 97.19 126 LEU A C 1
ATOM 1023 O O . LEU A 1 126 ? 16.363 12.743 -13.295 1.00 97.19 126 LEU A O 1
ATOM 1027 N N . LEU A 1 127 ? 16.060 14.130 -11.562 1.00 98.00 127 LEU A N 1
ATOM 1028 C CA . LEU A 1 127 ? 16.335 15.356 -12.319 1.00 98.00 127 LEU A CA 1
ATOM 1029 C C . LEU A 1 127 ? 17.827 15.529 -12.636 1.00 98.00 127 LEU A C 1
ATOM 1031 O O . LEU A 1 127 ? 18.153 16.152 -13.644 1.00 98.00 127 LEU A O 1
ATOM 1035 N N . ASP A 1 128 ? 18.705 14.976 -11.798 1.00 97.56 128 ASP A N 1
ATOM 1036 C CA . ASP A 1 128 ? 20.156 14.959 -12.018 1.00 97.56 128 ASP A CA 1
ATOM 1037 C C . ASP A 1 128 ? 20.607 13.844 -12.985 1.00 97.56 128 ASP A C 1
ATOM 1039 O O . ASP A 1 128 ? 21.754 13.848 -13.439 1.00 97.56 128 ASP A O 1
ATOM 1043 N N . ASP A 1 129 ? 19.731 12.886 -13.309 1.00 97.38 129 ASP A N 1
ATOM 1044 C CA . ASP A 1 129 ? 20.026 11.810 -14.256 1.00 97.38 129 ASP A CA 1
ATOM 1045 C C . ASP A 1 129 ? 20.052 12.366 -15.695 1.00 97.38 129 ASP A C 1
ATOM 1047 O O . ASP A 1 129 ? 19.036 12.892 -16.160 1.00 97.38 129 ASP A O 1
ATOM 1051 N N . PRO A 1 130 ? 21.173 12.267 -16.438 1.00 96.31 130 PRO A N 1
ATOM 1052 C CA . PRO A 1 130 ? 21.257 12.802 -17.797 1.00 96.31 130 PRO A CA 1
ATOM 1053 C C . PRO A 1 130 ? 20.215 12.194 -18.750 1.00 96.31 130 PRO A C 1
ATOM 1055 O O . PRO A 1 130 ? 19.777 12.876 -19.685 1.00 96.31 130 PRO A O 1
ATOM 1058 N N . ASP A 1 131 ? 19.770 10.960 -18.497 1.00 96.81 131 ASP A N 1
ATOM 1059 C CA . ASP A 1 131 ? 18.791 10.278 -19.341 1.00 96.81 131 ASP A CA 1
ATOM 1060 C C . ASP A 1 131 ? 17.377 10.870 -19.201 1.00 96.81 131 ASP A C 1
ATOM 1062 O O . ASP A 1 131 ? 16.549 10.668 -20.091 1.00 96.81 131 ASP A O 1
ATOM 1066 N N . ILE A 1 132 ? 17.090 11.682 -18.170 1.00 97.06 132 ILE A N 1
ATOM 1067 C CA . ILE A 1 132 ? 15.761 12.293 -17.961 1.00 97.06 132 ILE A CA 1
ATOM 1068 C C . ILE A 1 132 ? 15.337 13.225 -19.109 1.00 97.06 132 ILE A C 1
ATOM 1070 O O . ILE A 1 132 ? 14.148 13.473 -19.311 1.00 97.06 132 ILE A O 1
ATOM 1074 N N . THR A 1 133 ? 16.310 13.738 -19.871 1.00 97.19 133 THR A N 1
ATOM 1075 C CA . THR A 1 133 ? 16.094 14.577 -21.065 1.00 97.19 133 THR A CA 1
ATOM 1076 C C . THR A 1 133 ? 16.427 13.863 -22.376 1.00 97.19 133 THR A C 1
ATOM 1078 O O . THR A 1 133 ? 16.420 14.488 -23.440 1.00 97.19 133 THR A O 1
ATOM 1081 N N . SER A 1 134 ? 16.724 12.562 -22.317 1.00 97.19 134 SER A N 1
ATOM 1082 C CA . SER A 1 134 ? 16.993 11.753 -23.500 1.00 97.19 134 SER A CA 1
ATOM 1083 C C . SER A 1 134 ? 15.799 11.765 -24.456 1.00 97.19 134 SER A C 1
ATOM 1085 O O . SER A 1 134 ? 14.640 11.796 -24.048 1.00 97.19 134 SER A O 1
ATOM 1087 N N . ASN A 1 135 ? 16.089 11.707 -25.757 1.00 96.81 135 ASN A N 1
ATOM 1088 C CA . ASN A 1 135 ? 15.069 11.519 -26.790 1.00 96.81 135 ASN A CA 1
ATOM 1089 C C . ASN A 1 135 ? 14.784 10.030 -27.062 1.00 96.81 135 ASN A C 1
ATOM 1091 O O . ASN A 1 135 ? 13.862 9.714 -27.817 1.00 96.81 135 ASN A O 1
ATOM 1095 N N . ASP A 1 136 ? 15.554 9.117 -26.461 1.00 94.88 136 ASP A N 1
ATOM 1096 C CA . ASP A 1 136 ? 15.312 7.675 -26.529 1.00 94.88 136 ASP A CA 1
ATOM 1097 C C . ASP A 1 136 ? 14.253 7.255 -25.496 1.00 94.88 136 ASP A C 1
ATOM 1099 O O . ASP A 1 136 ? 14.542 6.699 -24.441 1.00 94.88 136 ASP A O 1
ATOM 1103 N N . ILE A 1 137 ? 12.999 7.610 -25.784 1.00 94.56 137 ILE A N 1
ATOM 1104 C CA . ILE A 1 137 ? 11.865 7.479 -24.851 1.00 94.56 137 ILE A CA 1
ATOM 1105 C C . ILE A 1 137 ? 10.898 6.349 -25.214 1.00 94.56 137 ILE A C 1
ATOM 1107 O O . ILE A 1 137 ? 9.886 6.149 -24.537 1.00 94.56 137 ILE A O 1
ATOM 1111 N N . ARG A 1 138 ? 11.129 5.652 -26.333 1.00 91.94 138 ARG A N 1
ATOM 1112 C CA . ARG A 1 138 ? 10.159 4.691 -26.862 1.00 91.94 138 ARG A CA 1
ATOM 1113 C C . ARG A 1 138 ? 10.819 3.546 -27.609 1.00 91.94 138 ARG A C 1
ATOM 1115 O O . ARG A 1 138 ? 11.331 3.713 -28.711 1.00 91.94 138 ARG A O 1
ATOM 1122 N N . ILE A 1 139 ? 10.634 2.350 -27.067 1.00 88.44 139 ILE A N 1
ATOM 1123 C CA . ILE A 1 139 ? 10.906 1.100 -27.769 1.00 88.44 139 ILE A CA 1
ATOM 1124 C C . ILE A 1 139 ? 9.656 0.729 -28.572 1.00 88.44 139 ILE A C 1
ATOM 1126 O O . ILE A 1 139 ? 8.558 0.639 -28.020 1.00 88.44 139 ILE A O 1
ATOM 1130 N N . TYR A 1 140 ? 9.813 0.509 -29.877 1.00 82.12 140 TYR A N 1
ATOM 1131 C CA . TYR A 1 140 ? 8.790 -0.126 -30.706 1.00 82.12 140 TYR A CA 1
ATOM 1132 C C . TYR A 1 140 ? 9.070 -1.626 -30.703 1.00 82.12 140 TYR A C 1
ATOM 1134 O O . TYR A 1 140 ? 10.046 -2.053 -31.325 1.00 82.12 140 TYR A O 1
ATOM 1142 N N . PRO A 1 141 ? 8.268 -2.443 -29.999 1.00 74.44 141 PRO A N 1
ATOM 1143 C CA . PRO A 1 141 ? 8.452 -3.875 -30.087 1.00 74.44 141 PRO A CA 1
ATOM 1144 C C . PRO A 1 141 ? 8.207 -4.299 -31.536 1.00 74.44 141 PRO A C 1
ATOM 1146 O O . PRO A 1 141 ? 7.315 -3.771 -32.206 1.00 74.44 141 PRO A O 1
ATOM 1149 N N . ALA A 1 142 ? 8.964 -5.281 -32.018 1.00 70.25 142 ALA A N 1
ATOM 1150 C CA . ALA A 1 142 ? 8.597 -6.014 -33.220 1.00 70.25 142 ALA A CA 1
ATOM 1151 C C . ALA A 1 142 ? 7.361 -6.870 -32.883 1.00 70.25 142 ALA A C 1
ATOM 1153 O O . ALA A 1 142 ? 7.479 -8.070 -32.637 1.00 70.25 142 ALA A O 1
ATOM 1154 N N . ILE A 1 143 ? 6.187 -6.236 -32.748 1.00 63.84 143 ILE A N 1
ATOM 1155 C CA . ILE A 1 143 ? 4.936 -6.905 -32.380 1.00 63.84 143 ILE A CA 1
ATOM 1156 C C . ILE A 1 143 ? 4.539 -7.780 -33.567 1.00 63.84 143 ILE A C 1
ATOM 1158 O O . ILE A 1 143 ? 3.854 -7.345 -34.486 1.00 63.84 143 ILE A O 1
ATOM 1162 N N . THR A 1 144 ? 5.022 -9.015 -33.564 1.00 68.62 144 THR A N 1
ATOM 1163 C CA . THR A 1 144 ? 4.530 -10.066 -34.456 1.00 68.62 144 THR A CA 1
ATOM 1164 C C . THR A 1 144 ? 3.302 -10.746 -33.859 1.00 68.62 144 THR A C 1
ATOM 1166 O O . THR A 1 144 ? 2.477 -11.224 -34.622 1.00 68.62 144 THR A O 1
ATOM 1169 N N . ASN A 1 145 ? 3.141 -10.714 -32.525 1.00 71.00 145 ASN A N 1
ATOM 1170 C CA . ASN A 1 145 ? 1.986 -11.227 -31.785 1.00 71.00 145 ASN A CA 1
ATOM 1171 C C . ASN A 1 145 ? 1.659 -10.324 -30.584 1.00 71.00 145 ASN A C 1
ATOM 1173 O O . ASN A 1 145 ? 2.565 -9.894 -29.865 1.00 71.00 145 ASN A O 1
ATOM 1177 N N . VAL A 1 146 ? 0.370 -10.068 -30.345 1.00 79.94 146 VAL A N 1
ATOM 1178 C CA . VAL A 1 146 ? -0.102 -9.356 -29.150 1.00 79.94 146 VAL A CA 1
ATOM 1179 C C . VAL A 1 146 ? -0.050 -10.302 -27.938 1.00 79.94 146 VAL A C 1
ATOM 1181 O O . VAL A 1 146 ? -0.543 -11.428 -28.031 1.00 79.94 146 VAL A O 1
ATOM 1184 N N . PRO A 1 147 ? 0.561 -9.910 -26.802 1.00 79.50 147 PRO A N 1
ATOM 1185 C CA . PRO A 1 147 ? 0.605 -10.756 -25.614 1.00 79.50 147 PRO A CA 1
ATOM 1186 C C . PRO A 1 147 ? -0.788 -10.904 -24.988 1.00 79.50 147 PRO A C 1
ATOM 1188 O O . PRO A 1 147 ? -1.458 -9.918 -24.690 1.00 79.50 147 PRO A O 1
ATOM 1191 N N . GLY A 1 148 ? -1.199 -12.146 -24.716 1.00 91.12 148 GLY A N 1
ATOM 1192 C CA . GLY A 1 148 ? -2.532 -12.446 -24.179 1.00 91.12 148 GLY A CA 1
ATOM 1193 C C . GLY A 1 148 ? -2.789 -11.946 -22.751 1.00 91.12 148 GLY A C 1
ATOM 1194 O O . GLY A 1 148 ? -3.942 -11.894 -22.330 1.00 91.12 148 GLY A O 1
ATOM 1195 N N . GLN A 1 149 ? -1.752 -11.558 -21.999 1.00 94.81 149 GLN A N 1
ATOM 1196 C CA . GLN A 1 149 ? -1.877 -10.987 -20.655 1.00 94.81 149 GLN A CA 1
ATOM 1197 C C . GLN A 1 149 ? -0.748 -9.992 -20.355 1.00 94.81 149 GLN A C 1
ATOM 1199 O O . GLN A 1 149 ? 0.402 -10.227 -20.725 1.00 94.81 149 GLN A O 1
ATOM 1204 N N . GLY A 1 150 ? -1.071 -8.915 -19.638 1.00 95.25 150 GLY A N 1
ATOM 1205 C CA . GLY A 1 150 ? -0.114 -7.955 -19.094 1.00 95.25 150 GLY A CA 1
ATOM 1206 C C . GLY A 1 150 ? -0.474 -7.575 -17.660 1.00 95.25 150 GLY A C 1
ATOM 1207 O O . GLY A 1 150 ? -1.614 -7.201 -17.383 1.00 95.25 150 GLY A O 1
ATOM 1208 N N . VAL A 1 151 ? 0.508 -7.661 -16.760 1.00 97.56 151 VAL A N 1
ATOM 1209 C CA . VAL A 1 151 ? 0.370 -7.275 -15.352 1.00 97.56 151 VAL A CA 1
ATOM 1210 C C . VAL A 1 151 ? 1.283 -6.086 -15.076 1.00 97.56 151 VAL A C 1
ATOM 1212 O O . VAL A 1 151 ? 2.487 -6.164 -15.300 1.00 97.56 151 VAL A O 1
ATOM 1215 N N . GLY A 1 152 ? 0.706 -4.994 -14.587 1.00 97.50 152 GLY A N 1
ATOM 1216 C CA . GLY A 1 152 ? 1.418 -3.822 -14.095 1.00 97.50 152 GLY A CA 1
ATOM 1217 C C . GLY A 1 152 ? 1.141 -3.633 -12.610 1.00 97.50 152 GLY A C 1
ATOM 1218 O O . GLY A 1 152 ? -0.015 -3.653 -12.180 1.00 97.50 152 GLY A O 1
ATOM 1219 N N . VAL A 1 153 ? 2.194 -3.445 -11.822 1.00 98.25 153 VAL A N 1
ATOM 1220 C CA . VAL A 1 153 ? 2.078 -3.159 -10.392 1.00 98.25 153 VAL A CA 1
ATOM 1221 C C . VAL A 1 153 ? 2.979 -1.996 -10.039 1.00 98.25 153 VAL A C 1
ATOM 1223 O O . VAL A 1 153 ? 4.109 -1.921 -10.501 1.00 98.25 153 VAL A O 1
ATOM 1226 N N . ILE A 1 154 ? 2.461 -1.104 -9.206 1.00 98.00 154 ILE A N 1
ATOM 1227 C CA . ILE A 1 154 ? 3.194 0.033 -8.658 1.00 98.00 154 ILE A CA 1
ATOM 1228 C C . ILE A 1 154 ? 2.749 0.260 -7.211 1.00 98.00 154 ILE A C 1
ATOM 1230 O O . ILE A 1 154 ? 1.649 -0.140 -6.815 1.00 98.00 154 ILE A O 1
ATOM 1234 N N . GLU A 1 155 ? 3.559 0.935 -6.405 1.00 98.31 155 GLU A N 1
ATOM 1235 C CA . GLU A 1 155 ? 3.083 1.488 -5.141 1.00 98.31 155 GLU A CA 1
ATOM 1236 C C . GLU A 1 155 ? 2.418 2.836 -5.387 1.00 98.31 155 GLU A C 1
ATOM 1238 O O . GLU A 1 155 ? 3.062 3.883 -5.459 1.00 98.31 155 GLU A O 1
ATOM 1243 N N . ALA A 1 156 ? 1.088 2.835 -5.449 1.00 97.25 156 ALA A N 1
ATOM 1244 C CA . ALA A 1 156 ? 0.358 4.080 -5.284 1.00 97.25 156 ALA A CA 1
ATOM 1245 C C . ALA A 1 156 ? 0.605 4.639 -3.862 1.00 97.25 156 ALA A C 1
ATOM 1247 O O . ALA A 1 156 ? 0.903 3.881 -2.926 1.00 97.25 156 ALA A O 1
ATOM 1248 N N . PRO A 1 157 ? 0.393 5.949 -3.626 1.00 96.88 157 PRO A N 1
ATOM 1249 C CA . PRO A 1 157 ? 0.620 6.551 -2.309 1.00 96.88 157 PRO A CA 1
ATOM 1250 C C . PRO A 1 157 ? -0.104 5.823 -1.165 1.00 96.88 157 PRO A C 1
ATOM 1252 O O . PRO A 1 157 ? 0.404 5.741 -0.050 1.00 96.88 157 PRO A O 1
ATOM 1255 N N . ARG A 1 158 ? -1.260 5.216 -1.466 1.00 96.88 158 ARG A N 1
ATOM 1256 C CA . ARG A 1 158 ? -2.148 4.522 -0.518 1.00 96.88 158 ARG A CA 1
ATOM 1257 C C . ARG A 1 158 ? -1.900 3.011 -0.405 1.00 96.88 158 ARG A C 1
ATOM 1259 O O . ARG A 1 158 ? -2.598 2.346 0.357 1.00 96.88 158 ARG A O 1
ATOM 1266 N N . GLY A 1 159 ? -0.929 2.478 -1.147 1.00 97.38 159 GLY A N 1
ATOM 1267 C CA . GLY A 1 159 ? -0.522 1.072 -1.136 1.00 97.38 159 GLY A CA 1
ATOM 1268 C C . GLY A 1 159 ? -0.396 0.450 -2.521 1.00 97.38 159 GLY A C 1
ATOM 1269 O O . GLY A 1 159 ? -0.647 1.107 -3.530 1.00 97.38 159 GLY A O 1
ATOM 1270 N N . THR A 1 160 ? -0.044 -0.834 -2.546 1.00 98.19 160 THR A N 1
ATOM 1271 C CA . THR A 1 160 ? 0.197 -1.598 -3.772 1.00 98.19 160 THR A CA 1
ATOM 1272 C C . THR A 1 160 ? -1.032 -1.599 -4.685 1.00 98.19 160 THR A C 1
ATOM 1274 O O . THR A 1 160 ? -2.148 -1.917 -4.258 1.00 98.19 160 THR A O 1
ATOM 1277 N N . LEU A 1 161 ? -0.822 -1.215 -5.940 1.00 98.06 161 LEU A N 1
ATOM 1278 C CA . LEU A 1 161 ? -1.833 -1.092 -6.981 1.00 98.06 161 LEU A CA 1
ATOM 1279 C C . LEU A 1 161 ? -1.566 -2.140 -8.059 1.00 98.06 161 LEU A C 1
ATOM 1281 O O . LEU A 1 161 ? -0.518 -2.104 -8.694 1.00 98.06 161 LEU A O 1
ATOM 1285 N N . PHE A 1 162 ? -2.526 -3.036 -8.275 1.00 98.19 162 PHE A N 1
ATOM 1286 C CA . PHE A 1 162 ? -2.434 -4.108 -9.260 1.00 98.19 162 PHE A CA 1
ATOM 1287 C C . PHE A 1 162 ? -3.352 -3.830 -10.446 1.00 98.19 162 PHE A C 1
ATOM 1289 O O . PHE A 1 162 ? -4.553 -3.626 -10.258 1.00 98.19 162 PHE A O 1
ATOM 1296 N N . HIS A 1 163 ? -2.792 -3.872 -11.651 1.00 98.06 163 HIS A N 1
ATOM 1297 C CA . HIS A 1 163 ? -3.515 -3.842 -12.915 1.00 98.06 163 HIS A CA 1
ATOM 1298 C C . HIS A 1 163 ? -3.176 -5.101 -13.711 1.00 98.06 163 HIS A C 1
ATOM 1300 O O . HIS A 1 163 ? -2.024 -5.315 -14.069 1.00 98.06 163 HIS A O 1
ATOM 1306 N N . ASP A 1 164 ? -4.174 -5.928 -13.996 1.00 97.88 164 ASP A N 1
ATOM 1307 C CA . ASP A 1 164 ? -4.013 -7.167 -14.753 1.00 97.88 164 ASP A CA 1
ATOM 1308 C C . ASP A 1 164 ? -5.042 -7.210 -15.882 1.00 97.88 164 ASP A C 1
ATOM 1310 O O . ASP A 1 164 ? -6.254 -7.238 -15.643 1.00 97.88 164 ASP A O 1
ATOM 1314 N N . TYR A 1 165 ? -4.545 -7.190 -17.113 1.00 97.44 165 TYR A N 1
ATOM 1315 C CA . TYR A 1 165 ? -5.348 -7.159 -18.326 1.00 97.44 165 TYR A CA 1
ATOM 1316 C C . TYR A 1 165 ? -5.060 -8.388 -19.175 1.00 97.44 165 TYR A C 1
ATOM 1318 O O . TYR A 1 165 ? -3.911 -8.799 -19.322 1.00 97.44 165 TYR A O 1
ATOM 1326 N N . SER A 1 166 ? -6.095 -8.959 -19.779 1.00 96.69 166 SER A N 1
ATOM 1327 C CA . SER A 1 166 ? -5.965 -9.985 -20.816 1.00 96.69 166 SER A CA 1
ATOM 1328 C C . SER A 1 166 ? -6.527 -9.479 -22.129 1.00 96.69 166 SER A C 1
ATOM 1330 O O . SER A 1 166 ? -7.492 -8.711 -22.122 1.00 96.69 166 SER A O 1
ATOM 1332 N N . THR A 1 167 ? -5.927 -9.907 -23.235 1.00 95.44 167 THR A N 1
ATOM 1333 C CA . THR A 1 167 ? -6.346 -9.518 -24.582 1.00 95.44 167 THR A CA 1
ATOM 1334 C C . THR A 1 167 ? -6.537 -10.726 -25.494 1.00 95.44 167 THR A C 1
ATOM 1336 O O . THR A 1 167 ? -6.025 -11.808 -25.203 1.00 95.44 167 THR A O 1
ATOM 1339 N N . ASP A 1 168 ? -7.328 -10.559 -26.552 1.00 92.94 168 ASP A N 1
ATOM 1340 C CA . ASP A 1 168 ? -7.386 -11.497 -27.677 1.00 92.94 168 ASP A CA 1
ATOM 1341 C C . ASP A 1 168 ? -6.213 -11.276 -28.658 1.00 92.94 168 ASP A C 1
ATOM 1343 O O . ASP A 1 168 ? -5.365 -10.402 -28.457 1.00 92.94 168 ASP A O 1
ATOM 1347 N N . GLU A 1 169 ? -6.160 -12.043 -29.749 1.00 91.12 169 GLU A N 1
ATOM 1348 C CA . GLU A 1 169 ? -5.127 -11.906 -30.784 1.00 91.12 169 GLU A CA 1
ATOM 1349 C C . GLU A 1 169 ? -5.100 -10.531 -31.480 1.00 91.12 169 GLU A C 1
ATOM 1351 O O . GLU A 1 169 ? -4.082 -10.160 -32.068 1.00 91.12 169 GLU A O 1
ATOM 1356 N N . ASN A 1 170 ? -6.190 -9.762 -31.394 1.00 90.00 170 ASN A N 1
ATOM 1357 C CA . ASN A 1 170 ? -6.310 -8.419 -31.960 1.00 90.00 170 ASN A CA 1
ATOM 1358 C C . ASN A 1 170 ? -5.973 -7.318 -30.938 1.00 90.00 170 ASN A C 1
ATOM 1360 O O . ASN A 1 170 ? -6.024 -6.134 -31.277 1.00 90.00 170 ASN A O 1
ATOM 1364 N N . GLY A 1 171 ? -5.648 -7.680 -29.693 1.00 90.00 171 GLY A N 1
ATOM 1365 C CA . GLY A 1 171 ? -5.384 -6.738 -28.608 1.00 90.00 171 GLY A CA 1
ATOM 1366 C C . GLY A 1 171 ? -6.627 -6.133 -27.961 1.00 90.00 171 GLY A C 1
ATOM 1367 O O . GLY A 1 171 ? -6.510 -5.134 -27.247 1.00 90.00 171 GLY A O 1
ATOM 1368 N N . GLN A 1 172 ? -7.811 -6.712 -28.167 1.00 93.00 172 GLN A N 1
ATOM 1369 C CA . GLN A 1 172 ? -9.029 -6.287 -27.476 1.00 93.00 172 GLN A CA 1
ATOM 1370 C C . GLN A 1 172 ? -9.078 -6.879 -26.069 1.00 93.00 172 GLN A C 1
ATOM 1372 O O . GLN A 1 172 ? -8.785 -8.056 -25.877 1.00 93.00 172 GLN A O 1
ATOM 1377 N N . LEU A 1 173 ? -9.465 -6.072 -25.074 1.00 95.81 173 LEU A N 1
ATOM 1378 C CA . LEU A 1 173 ? -9.552 -6.515 -23.681 1.00 95.81 173 LEU A CA 1
ATOM 1379 C C . LEU A 1 173 ? -10.613 -7.612 -23.505 1.00 95.81 173 LEU A C 1
ATOM 1381 O O . LEU A 1 173 ? -11.791 -7.395 -23.776 1.00 95.81 173 LEU A O 1
ATOM 1385 N N . THR A 1 174 ? -10.202 -8.761 -22.969 1.00 96.81 174 THR A N 1
ATOM 1386 C CA . THR A 1 174 ? -11.072 -9.910 -22.658 1.00 96.81 174 THR A CA 1
ATOM 1387 C C . THR A 1 174 ? -11.276 -10.107 -21.157 1.00 96.81 174 THR A C 1
ATOM 1389 O O . THR A 1 174 ? -12.297 -10.648 -20.730 1.00 96.81 174 THR A O 1
ATOM 1392 N N . ARG A 1 175 ? -10.326 -9.648 -20.332 1.00 97.06 175 ARG A N 1
ATOM 1393 C CA . ARG A 1 175 ? -10.412 -9.665 -18.866 1.00 97.06 175 ARG A CA 1
ATOM 1394 C C . ARG A 1 175 ? -9.690 -8.458 -18.288 1.00 97.06 175 ARG A C 1
ATOM 1396 O O . ARG A 1 175 ? -8.605 -8.114 -18.744 1.00 97.06 175 ARG A O 1
ATOM 1403 N N . THR A 1 176 ? -10.249 -7.909 -17.217 1.00 96.94 176 THR A N 1
ATOM 1404 C CA . THR A 1 176 ? -9.590 -6.907 -16.379 1.00 96.94 176 THR A CA 1
ATOM 1405 C C . THR A 1 176 ? -9.739 -7.308 -14.920 1.00 96.94 176 THR A C 1
ATOM 1407 O O . THR A 1 176 ? -10.842 -7.626 -14.475 1.00 96.94 176 THR A O 1
ATOM 1410 N N . ASN A 1 177 ? -8.641 -7.287 -14.172 1.00 97.06 177 ASN A N 1
ATOM 1411 C CA . ASN A 1 177 ? -8.639 -7.447 -12.728 1.00 97.06 177 ASN A CA 1
ATOM 1412 C C . ASN A 1 177 ? -7.826 -6.322 -12.083 1.00 97.06 177 ASN A C 1
ATOM 1414 O O . ASN A 1 177 ? -6.662 -6.118 -12.421 1.00 97.06 177 ASN A O 1
ATOM 1418 N N . LEU A 1 178 ? -8.450 -5.602 -11.152 1.00 97.06 178 LEU A N 1
ATOM 1419 C CA . LEU A 1 178 ? -7.852 -4.468 -10.457 1.00 97.06 178 LEU A CA 1
ATOM 1420 C C . LEU A 1 178 ? -7.934 -4.715 -8.952 1.00 97.06 178 LEU A C 1
ATOM 1422 O O . LEU A 1 178 ? -9.028 -4.869 -8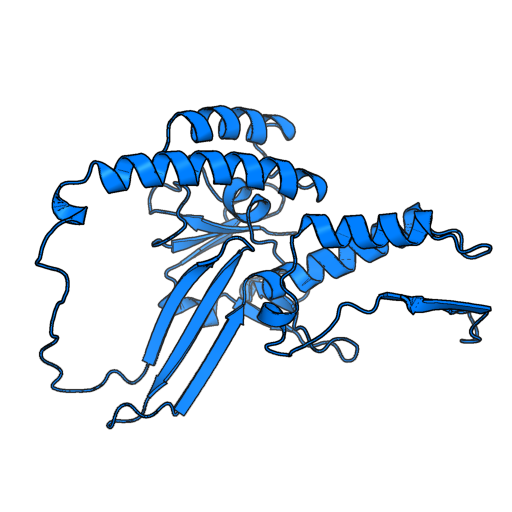.412 1.00 97.06 178 LEU A O 1
ATOM 1426 N N . ILE A 1 179 ? -6.784 -4.718 -8.276 1.00 96.56 179 ILE A N 1
ATOM 1427 C CA . ILE A 1 179 ? -6.725 -4.674 -6.810 1.00 96.56 179 ILE A CA 1
ATOM 1428 C C . ILE A 1 179 ? -6.116 -3.329 -6.442 1.00 96.56 179 ILE A C 1
ATOM 1430 O O . ILE A 1 179 ? -4.911 -3.102 -6.562 1.00 96.56 179 ILE A O 1
ATOM 1434 N N . VAL A 1 180 ? -6.976 -2.398 -6.045 1.00 94.69 180 VAL A N 1
ATOM 1435 C CA . VAL A 1 180 ? -6.589 -0.997 -5.888 1.00 94.69 180 VAL A CA 1
ATOM 1436 C C . VAL A 1 180 ? -6.135 -0.723 -4.466 1.00 94.69 180 VAL A C 1
ATOM 1438 O O . VAL A 1 180 ? -6.908 -0.915 -3.534 1.00 94.69 180 VAL A O 1
ATOM 1441 N N . ALA A 1 181 ? -4.910 -0.213 -4.317 1.00 92.56 181 ALA A N 1
ATOM 1442 C CA . ALA A 1 181 ? -4.291 0.358 -3.116 1.00 92.56 181 ALA A CA 1
ATOM 1443 C C . ALA A 1 181 ? -5.130 0.293 -1.823 1.00 92.56 181 ALA A C 1
ATOM 1445 O O . ALA A 1 181 ? -4.964 -0.631 -1.029 1.00 92.56 181 ALA A O 1
ATOM 1446 N N . THR A 1 182 ? -6.064 1.234 -1.625 1.00 91.56 182 THR A N 1
ATOM 1447 C CA . THR A 1 182 ? -6.901 1.345 -0.415 1.00 91.56 182 THR A CA 1
ATOM 1448 C C . THR A 1 182 ? -7.705 0.080 -0.092 1.00 91.56 182 THR A C 1
ATOM 1450 O O . THR A 1 182 ? -7.878 -0.228 1.086 1.00 91.56 182 THR A O 1
ATOM 1453 N N . GLY A 1 183 ? -8.161 -0.673 -1.096 1.00 93.06 183 GLY A N 1
ATOM 1454 C CA . GLY A 1 183 ? -8.902 -1.923 -0.911 1.00 93.06 183 GLY A CA 1
ATOM 1455 C C . GLY A 1 183 ? -8.131 -2.956 -0.094 1.00 93.06 183 GLY A C 1
ATOM 1456 O O . GLY A 1 183 ? -8.707 -3.599 0.778 1.00 93.06 183 GLY A O 1
ATOM 1457 N N . ASN A 1 184 ? -6.807 -3.024 -0.256 1.00 96.69 184 ASN A N 1
ATOM 1458 C CA . ASN A 1 184 ? -5.945 -3.893 0.550 1.00 96.69 184 ASN A CA 1
ATOM 1459 C C . ASN A 1 184 ? -6.003 -3.577 2.057 1.00 96.69 184 ASN A C 1
ATOM 1461 O O . ASN A 1 184 ? -5.810 -4.465 2.879 1.00 96.69 184 ASN A O 1
ATOM 1465 N N . ASN A 1 185 ? -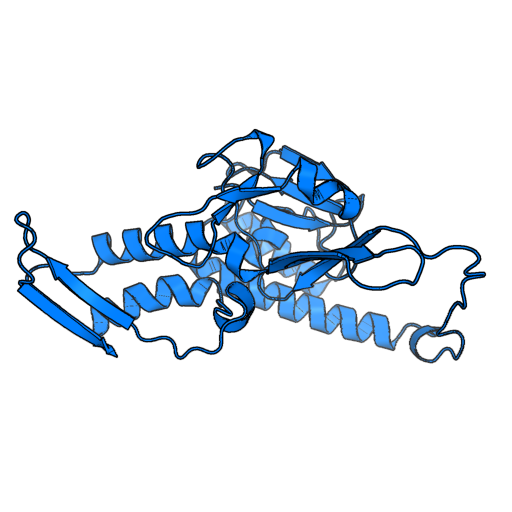6.294 -2.328 2.435 1.00 96.88 185 ASN A N 1
ATOM 1466 C CA . ASN A 1 185 ? -6.399 -1.902 3.832 1.00 96.88 185 ASN A CA 1
ATOM 1467 C C . ASN A 1 185 ? -7.825 -2.010 4.396 1.00 96.88 185 ASN A C 1
ATOM 1469 O O . ASN A 1 185 ? -8.040 -1.639 5.549 1.00 96.88 185 ASN A O 1
ATOM 1473 N N . ASN A 1 186 ? -8.804 -2.516 3.638 1.00 95.56 186 ASN A N 1
ATOM 1474 C CA . ASN A 1 186 ? -10.207 -2.506 4.055 1.00 95.56 186 ASN A CA 1
ATOM 1475 C C . ASN A 1 186 ? -10.443 -3.248 5.383 1.00 95.56 186 ASN A C 1
ATOM 1477 O O . ASN A 1 186 ? -11.103 -2.729 6.282 1.00 95.56 186 ASN A O 1
ATOM 1481 N N . TRP A 1 187 ? -9.808 -4.411 5.573 1.00 96.12 187 TRP A N 1
ATOM 1482 C CA . TRP A 1 187 ? -9.900 -5.136 6.847 1.00 96.12 187 TRP A CA 1
ATOM 1483 C C . TRP A 1 187 ? -9.278 -4.358 8.011 1.00 96.12 187 TRP A C 1
ATOM 1485 O O . TRP A 1 187 ? -9.815 -4.345 9.120 1.00 96.12 187 TRP A O 1
ATOM 1495 N N . ALA A 1 188 ? -8.154 -3.683 7.761 1.00 95.69 188 ALA A N 1
ATOM 1496 C CA . ALA A 1 188 ? -7.481 -2.873 8.766 1.00 95.69 188 ALA A CA 1
ATOM 1497 C C . ALA A 1 188 ? -8.328 -1.658 9.167 1.00 95.69 188 ALA A C 1
ATOM 1499 O O . ALA A 1 188 ? -8.444 -1.372 10.355 1.00 95.69 188 ALA A O 1
ATOM 1500 N N . MET A 1 189 ? -8.965 -0.999 8.196 1.00 95.56 189 MET A N 1
ATOM 1501 C CA . MET A 1 189 ? -9.893 0.106 8.430 1.00 95.56 189 MET A CA 1
ATOM 1502 C C . MET A 1 189 ? -11.118 -0.340 9.233 1.00 95.56 189 MET A C 1
ATOM 1504 O O . MET A 1 189 ? -11.419 0.281 10.248 1.00 95.56 189 MET A O 1
ATOM 1508 N N . HIS A 1 190 ? -11.763 -1.442 8.834 1.00 94.31 190 HIS A N 1
ATOM 1509 C CA . HIS A 1 190 ? -12.883 -2.041 9.568 1.00 94.31 190 HIS A CA 1
ATOM 1510 C C . HIS A 1 190 ? -12.499 -2.389 11.017 1.00 94.31 190 HIS A C 1
ATOM 1512 O O . HIS A 1 190 ? -13.210 -2.061 11.965 1.00 94.31 190 HIS A O 1
ATOM 1518 N N . THR A 1 191 ? -11.336 -3.017 11.203 1.00 95.00 191 THR A N 1
ATOM 1519 C CA . THR A 1 191 ? -10.853 -3.394 12.537 1.00 95.00 191 THR A CA 1
ATOM 1520 C C . THR A 1 191 ? -10.559 -2.157 13.388 1.00 95.00 191 THR A C 1
ATOM 1522 O O . THR A 1 191 ? -10.974 -2.091 14.544 1.00 95.00 191 THR A O 1
ATOM 1525 N N . ALA A 1 192 ? -9.867 -1.161 12.828 1.00 95.25 192 ALA A N 1
ATOM 1526 C CA . ALA A 1 192 ? -9.492 0.053 13.544 1.00 95.25 192 ALA A CA 1
ATOM 1527 C C . ALA A 1 192 ? -10.717 0.881 13.956 1.00 95.25 192 ALA A C 1
ATOM 1529 O O . ALA A 1 192 ? -10.797 1.304 15.110 1.00 95.25 192 A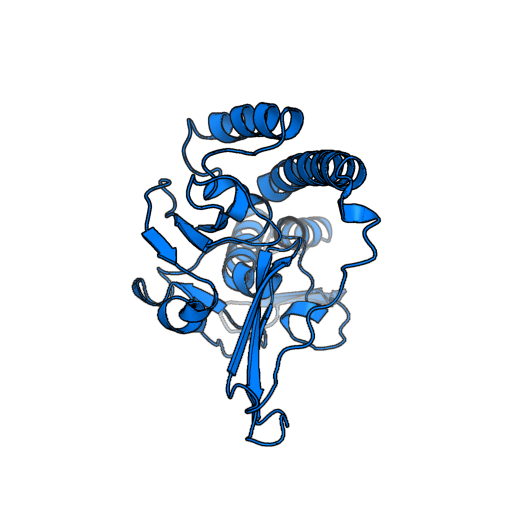LA A O 1
ATOM 1530 N N . SER A 1 193 ? -11.690 1.073 13.059 1.00 93.38 193 SER A N 1
ATOM 1531 C CA . SER A 1 193 ? -12.921 1.801 13.381 1.00 93.38 193 SER A CA 1
ATOM 1532 C C . SER A 1 193 ? -13.738 1.081 14.454 1.00 93.38 193 SER A C 1
ATOM 1534 O O . SER A 1 193 ? -14.184 1.726 15.400 1.00 93.38 193 SER A O 1
ATOM 1536 N N . GLY A 1 194 ? -13.848 -0.251 14.387 1.00 93.69 194 GLY A N 1
ATOM 1537 C CA . GLY A 1 194 ? -14.518 -1.052 15.412 1.00 93.69 194 GLY A CA 1
ATOM 1538 C C . GLY A 1 194 ? -13.841 -0.975 16.785 1.00 93.69 194 GLY A C 1
ATOM 1539 O O . GLY A 1 194 ? -14.524 -0.865 17.804 1.00 93.69 194 GLY A O 1
ATOM 1540 N N . LEU A 1 195 ? -12.504 -0.994 16.838 1.00 94.50 195 LEU A N 1
ATOM 1541 C CA . LEU A 1 195 ? -11.752 -0.840 18.091 1.00 94.50 195 LEU A CA 1
ATOM 1542 C C . LEU A 1 195 ? -11.920 0.560 18.692 1.00 94.50 195 LEU A C 1
ATOM 1544 O O . LEU A 1 195 ? -12.135 0.689 19.896 1.00 94.50 195 LEU A O 1
ATOM 1548 N N . VAL A 1 196 ? -11.868 1.604 17.863 1.00 93.56 196 VAL A N 1
ATOM 1549 C CA . VAL A 1 196 ? -12.066 2.988 18.312 1.00 93.56 196 VAL A CA 1
ATOM 1550 C C . VAL A 1 196 ? -13.508 3.224 18.753 1.00 93.56 196 VAL A C 1
ATOM 1552 O O . VAL A 1 196 ? -13.721 3.850 19.789 1.00 93.56 196 VAL A O 1
ATOM 1555 N N . ALA A 1 197 ? -14.495 2.669 18.047 1.00 91.56 197 ALA A N 1
ATOM 1556 C CA . ALA A 1 197 ? -15.890 2.738 18.464 1.00 91.56 197 ALA A CA 1
ATOM 1557 C C . ALA A 1 197 ? -16.082 2.113 19.854 1.00 91.56 197 ALA A C 1
ATOM 1559 O O . ALA A 1 197 ? -16.604 2.767 20.749 1.00 91.56 197 ALA A O 1
ATOM 1560 N N . LYS A 1 198 ? -15.555 0.901 20.080 1.00 92.50 198 LYS A N 1
ATOM 1561 C CA . LYS A 1 198 ? -15.615 0.228 21.392 1.00 92.50 198 LYS A CA 1
ATOM 1562 C C . LYS A 1 198 ? -14.945 1.019 22.517 1.00 92.50 198 LYS A C 1
ATOM 1564 O O . LYS A 1 198 ? -15.375 0.920 23.659 1.00 92.50 198 LYS A O 1
ATOM 1569 N N . ALA A 1 199 ? -13.879 1.755 22.211 1.00 92.50 199 ALA A N 1
ATOM 1570 C CA . ALA A 1 199 ? -13.120 2.497 23.211 1.00 92.50 199 ALA A CA 1
ATOM 1571 C C . ALA A 1 199 ? -13.711 3.880 23.533 1.00 92.50 199 ALA A C 1
ATOM 1573 O O . ALA A 1 199 ? -13.502 4.378 24.637 1.00 92.50 199 ALA A O 1
ATOM 1574 N N . PHE A 1 200 ? -14.397 4.521 22.581 1.00 89.38 200 PHE A N 1
ATOM 1575 C CA . PHE A 1 200 ? -14.748 5.941 22.689 1.00 89.38 200 PHE A CA 1
ATOM 1576 C C . PHE A 1 200 ? -16.225 6.273 22.467 1.00 89.38 200 PHE A C 1
ATOM 1578 O O . PHE A 1 200 ? -16.607 7.402 22.764 1.00 89.38 200 PHE A O 1
ATOM 1585 N N . VAL A 1 201 ? -17.047 5.357 21.952 1.00 88.00 201 VAL A N 1
ATOM 1586 C CA . VAL A 1 201 ? -18.483 5.600 21.749 1.00 88.00 201 VAL A CA 1
ATOM 1587 C C . VAL A 1 201 ? -19.250 5.138 22.983 1.00 88.00 201 VAL A C 1
ATOM 1589 O O . VAL A 1 201 ? -19.253 3.954 23.315 1.00 88.00 201 VAL A O 1
ATOM 1592 N N . ASP A 1 202 ? -19.925 6.075 23.648 1.00 86.44 202 ASP A N 1
ATOM 1593 C CA . ASP A 1 202 ? -20.907 5.751 24.682 1.00 86.44 202 ASP A CA 1
ATOM 1594 C C . ASP A 1 202 ? -22.240 5.401 24.017 1.00 86.44 202 ASP A C 1
ATOM 1596 O O . ASP A 1 202 ? -22.910 6.257 23.435 1.00 86.44 202 ASP A O 1
ATOM 1600 N N . GLY A 1 203 ? -22.632 4.133 24.125 1.00 81.00 203 GLY A N 1
ATOM 1601 C CA . GLY A 1 203 ? -23.893 3.628 23.589 1.00 81.00 203 GLY A CA 1
ATOM 1602 C C . GLY A 1 203 ? -25.145 4.196 24.263 1.00 81.00 203 GLY A C 1
ATOM 1603 O O . GLY A 1 203 ? -26.235 3.900 23.804 1.00 81.00 203 GLY A O 1
ATOM 1604 N N . ASN A 1 204 ? -25.033 4.996 25.326 1.00 83.81 204 ASN A N 1
ATOM 1605 C CA . ASN A 1 204 ? -26.182 5.685 25.923 1.00 83.81 204 ASN A CA 1
ATOM 1606 C C . ASN A 1 204 ? -26.336 7.128 25.427 1.00 83.81 204 ASN A C 1
ATOM 1608 O O . ASN A 1 204 ? -27.388 7.737 25.626 1.00 83.81 204 ASN A O 1
ATOM 1612 N N . LYS A 1 205 ? -25.282 7.706 24.833 1.00 85.31 205 LYS A N 1
ATOM 1613 C CA . LYS A 1 205 ? -25.268 9.108 24.411 1.00 85.31 205 LYS A CA 1
ATOM 1614 C C . LYS A 1 205 ? -24.258 9.340 23.291 1.00 85.31 205 LYS A C 1
ATOM 1616 O O . LYS A 1 205 ? -23.084 9.625 23.541 1.00 85.31 205 LYS A O 1
ATOM 1621 N N . LEU A 1 206 ? -24.740 9.313 22.052 1.00 85.88 206 LEU A N 1
ATOM 1622 C CA . LEU A 1 206 ? -23.919 9.652 20.896 1.00 85.88 206 LEU A CA 1
ATOM 1623 C C . LEU A 1 206 ? -23.580 11.151 20.888 1.00 85.88 206 LEU A C 1
ATOM 1625 O O . LEU A 1 206 ? -24.424 12.010 21.144 1.00 85.88 206 LEU A O 1
ATOM 1629 N N . THR A 1 207 ? -22.320 11.477 20.593 1.00 84.88 207 THR A N 1
ATOM 1630 C CA . THR A 1 207 ? -21.852 12.864 20.435 1.00 84.88 207 THR A CA 1
ATOM 1631 C C . THR A 1 207 ? -20.947 12.985 19.213 1.00 84.88 207 THR A C 1
ATOM 1633 O O . THR A 1 207 ? -20.233 12.042 18.875 1.00 84.88 207 THR A O 1
ATOM 1636 N N . GLU A 1 208 ? -20.935 14.154 18.567 1.00 83.38 208 GLU A N 1
ATOM 1637 C CA . GLU A 1 208 ? -20.133 14.408 17.356 1.00 83.38 208 GLU A CA 1
ATOM 1638 C C . GLU A 1 208 ? -18.643 14.087 17.561 1.00 83.38 208 GLU A C 1
ATOM 1640 O O . GLU A 1 208 ? -18.034 13.406 16.736 1.00 83.38 208 GLU A O 1
ATOM 1645 N N . GLY A 1 209 ? -18.081 14.448 18.719 1.00 85.31 209 GLY A N 1
ATOM 1646 C CA . GLY A 1 209 ? -16.676 14.181 19.027 1.00 85.31 209 GLY A CA 1
ATOM 1647 C C . GLY A 1 209 ? -16.318 12.688 19.061 1.00 85.31 209 GLY A C 1
ATOM 1648 O O . GLY A 1 209 ? -15.167 12.332 18.802 1.00 85.31 209 GLY A O 1
ATOM 1649 N N . MET A 1 210 ? -17.282 11.803 19.342 1.00 86.00 210 MET A N 1
ATOM 1650 C CA . MET A 1 210 ? -17.089 10.349 19.265 1.00 86.00 210 MET A CA 1
ATOM 1651 C C . MET A 1 210 ? -17.048 9.876 17.808 1.00 86.00 210 MET A C 1
ATOM 1653 O O . MET A 1 210 ? -16.184 9.072 17.456 1.00 86.00 210 MET A O 1
ATOM 1657 N N . LEU A 1 211 ? -17.917 10.426 16.950 1.00 82.44 211 LEU A N 1
ATOM 1658 C CA . LEU A 1 211 ? -17.956 10.125 15.513 1.00 82.44 211 LEU A CA 1
ATOM 1659 C C . LEU A 1 211 ? -16.628 10.503 14.855 1.00 82.44 211 LEU A C 1
ATOM 1661 O O . LEU A 1 211 ? -16.002 9.681 14.185 1.00 82.44 211 LEU A O 1
ATOM 1665 N N . ASN A 1 212 ? -16.128 11.704 15.160 1.00 87.81 212 ASN A N 1
ATOM 1666 C CA . ASN A 1 212 ? -14.864 12.184 14.621 1.00 87.81 212 ASN A CA 1
ATOM 1667 C C . ASN A 1 212 ? -13.672 11.293 15.020 1.00 87.81 212 ASN A C 1
ATOM 1669 O O . ASN A 1 212 ? -12.724 11.159 14.246 1.00 87.81 212 ASN A O 1
ATOM 1673 N N . ARG A 1 213 ? -13.703 10.645 16.195 1.00 87.38 213 ARG A N 1
ATOM 1674 C CA . ARG A 1 213 ? -12.666 9.670 16.582 1.00 87.38 213 ARG A CA 1
ATOM 1675 C C . ARG A 1 213 ? -12.726 8.417 15.715 1.00 87.38 213 ARG A C 1
ATOM 1677 O O . ARG A 1 213 ? -11.681 7.974 15.239 1.00 87.38 213 ARG A O 1
ATOM 1684 N N . VAL A 1 214 ? -13.922 7.876 15.478 1.00 89.19 214 VAL A N 1
ATOM 1685 C CA . VAL A 1 214 ? -14.115 6.717 14.589 1.00 89.19 214 VAL A CA 1
ATOM 1686 C C . VAL A 1 214 ? -13.648 7.053 13.170 1.00 89.19 214 VAL A C 1
ATOM 1688 O O . VAL A 1 214 ? -12.900 6.282 12.569 1.00 89.19 214 VAL A O 1
ATOM 1691 N N . GLU A 1 215 ? -13.980 8.242 12.666 1.00 88.19 215 GLU A N 1
ATOM 1692 C CA . GLU A 1 215 ? -13.476 8.723 11.378 1.00 88.19 215 GLU A CA 1
ATOM 1693 C C . GLU A 1 215 ? -11.957 8.917 11.370 1.00 88.19 215 GLU A C 1
ATOM 1695 O O . GLU A 1 215 ? -11.298 8.575 10.389 1.00 88.19 215 GLU A O 1
ATOM 1700 N N . ALA A 1 216 ? -11.366 9.436 12.449 1.00 90.50 216 ALA A N 1
ATOM 1701 C CA . ALA A 1 216 ? -9.920 9.618 12.542 1.00 90.50 216 ALA A CA 1
ATOM 1702 C C . ALA A 1 216 ? -9.162 8.287 12.384 1.00 90.50 216 ALA A C 1
ATOM 1704 O O . ALA A 1 216 ? -8.103 8.263 11.753 1.00 90.50 216 ALA A O 1
ATOM 1705 N N . ALA A 1 217 ? -9.730 7.175 12.867 1.00 92.81 217 ALA A N 1
ATOM 1706 C CA . ALA A 1 217 ? -9.175 5.837 12.658 1.00 92.81 217 ALA A CA 1
ATOM 1707 C C . ALA A 1 217 ? -9.102 5.469 11.167 1.00 92.81 217 ALA A C 1
ATOM 1709 O O . ALA A 1 217 ? -8.098 4.930 10.707 1.00 92.81 217 ALA A O 1
ATOM 1710 N N . ILE A 1 218 ? -10.145 5.811 10.407 1.00 92.62 218 ILE A N 1
ATOM 1711 C CA . ILE A 1 218 ? -10.211 5.604 8.957 1.00 92.62 218 ILE A CA 1
ATOM 1712 C C . ILE A 1 218 ? -9.218 6.528 8.236 1.00 92.62 218 ILE A C 1
ATOM 1714 O O . ILE A 1 218 ? -8.443 6.069 7.396 1.00 92.62 218 ILE A O 1
ATOM 1718 N N . ARG A 1 219 ? -9.163 7.813 8.615 1.00 93.69 219 ARG A N 1
ATOM 1719 C CA . ARG A 1 219 ? -8.283 8.828 8.002 1.00 93.69 219 ARG A CA 1
ATOM 1720 C C . ARG A 1 219 ? -6.792 8.506 8.131 1.00 93.69 219 ARG A C 1
ATOM 1722 O O . ARG A 1 219 ? -6.022 8.918 7.265 1.00 93.69 219 ARG A O 1
ATOM 1729 N N . CYS A 1 220 ? -6.384 7.729 9.138 1.00 94.94 220 CYS A N 1
ATOM 1730 C CA . CYS A 1 220 ? -5.005 7.240 9.265 1.00 94.94 220 CYS A CA 1
ATOM 1731 C C . CYS A 1 220 ? -4.508 6.568 7.971 1.00 94.94 220 CYS A C 1
ATOM 1733 O O . CYS A 1 220 ? -3.385 6.811 7.518 1.00 94.94 220 CYS A O 1
ATOM 1735 N N . TYR A 1 221 ? -5.376 5.780 7.336 1.00 95.06 221 TYR A N 1
ATOM 1736 C CA . TYR A 1 221 ? -5.060 4.997 6.143 1.00 95.06 221 TYR A CA 1
ATOM 1737 C C . TYR A 1 221 ? -5.141 5.805 4.838 1.00 95.06 221 TYR A C 1
ATOM 1739 O O . TYR A 1 221 ? -4.811 5.251 3.792 1.00 95.06 221 TYR A O 1
ATOM 1747 N N . ASP A 1 222 ? -5.544 7.087 4.889 1.00 91.81 222 ASP A N 1
ATOM 1748 C CA . ASP A 1 222 ? -5.778 7.951 3.715 1.00 91.81 222 ASP A CA 1
ATOM 1749 C C . ASP A 1 222 ? -6.579 7.222 2.617 1.00 91.81 222 ASP A C 1
ATOM 1751 O O . ASP A 1 222 ? -6.063 6.962 1.529 1.00 91.81 222 ASP A O 1
ATOM 1755 N N . PRO A 1 223 ? -7.817 6.780 2.898 1.00 87.38 223 PRO A N 1
ATOM 1756 C CA . PRO A 1 223 ? -8.556 5.968 1.946 1.00 87.38 223 PRO A CA 1
ATOM 1757 C C . PRO A 1 223 ? -9.026 6.789 0.745 1.00 87.38 223 PRO A C 1
ATOM 1759 O O . PRO A 1 223 ? -9.722 7.790 0.894 1.00 87.38 223 PRO A O 1
ATOM 1762 N N . CYS A 1 224 ? -8.736 6.304 -0.464 1.00 81.56 224 CYS A N 1
ATOM 1763 C CA . CYS A 1 224 ? -9.434 6.742 -1.669 1.00 81.56 224 CYS A CA 1
ATOM 1764 C C . CYS A 1 224 ? -10.560 5.749 -1.971 1.00 81.56 224 CYS A C 1
ATOM 1766 O O . CYS A 1 224 ? -10.360 4.787 -2.715 1.00 81.56 224 CYS A O 1
ATOM 1768 N N . LEU A 1 225 ? -11.741 5.951 -1.380 1.00 71.12 225 LEU A N 1
ATOM 1769 C CA . LEU A 1 225 ? -12.872 5.025 -1.552 1.00 71.12 225 LEU A CA 1
ATOM 1770 C C . LEU A 1 225 ? -13.391 4.983 -2.994 1.00 71.12 225 LEU A C 1
ATOM 1772 O O . LEU A 1 225 ? -13.763 3.910 -3.473 1.00 71.12 225 LEU A O 1
ATOM 1776 N N . SER A 1 226 ? -13.327 6.108 -3.709 1.00 66.62 226 SER A N 1
ATOM 1777 C CA . SER A 1 226 ? -13.658 6.185 -5.136 1.00 66.62 226 SER A CA 1
ATOM 1778 C C . SER A 1 226 ? -12.709 5.329 -5.977 1.00 66.62 226 SER A C 1
ATOM 1780 O O . SER A 1 226 ? -13.141 4.629 -6.886 1.00 66.62 226 SER A O 1
ATOM 1782 N N . CYS A 1 227 ? -11.417 5.320 -5.629 1.00 62.09 227 CYS A N 1
ATOM 1783 C CA . CYS A 1 227 ? -10.436 4.437 -6.256 1.00 62.09 227 CYS A CA 1
ATOM 1784 C C . CYS A 1 227 ? -10.713 2.966 -5.905 1.00 62.09 227 CYS A C 1
ATOM 1786 O O . CYS A 1 227 ? -10.621 2.100 -6.764 1.00 62.09 227 CYS A O 1
ATOM 1788 N N . ALA A 1 228 ? -11.039 2.684 -4.640 1.00 58.25 228 ALA A N 1
ATOM 1789 C CA . ALA A 1 228 ? -11.139 1.328 -4.103 1.00 58.25 228 ALA A CA 1
ATOM 1790 C C . ALA A 1 228 ? -12.372 0.553 -4.601 1.00 58.25 228 ALA A C 1
ATOM 1792 O O . ALA A 1 228 ? -12.321 -0.665 -4.732 1.00 58.25 228 ALA A O 1
ATOM 1793 N N . THR A 1 229 ? -13.475 1.253 -4.865 1.00 65.06 229 THR A N 1
ATOM 1794 C CA . THR A 1 229 ? -14.735 0.657 -5.346 1.00 65.06 229 THR A CA 1
ATOM 1795 C C . THR A 1 229 ? -15.007 0.934 -6.822 1.00 65.06 229 THR A C 1
ATOM 1797 O O . THR A 1 229 ? -15.983 0.425 -7.363 1.00 65.06 229 THR A O 1
ATOM 1800 N N . HIS A 1 230 ? -14.170 1.752 -7.472 1.00 59.75 230 HIS A N 1
ATOM 1801 C CA . HIS A 1 230 ? -14.405 2.292 -8.815 1.00 59.75 230 HIS A CA 1
ATOM 1802 C C . HIS A 1 230 ? -15.766 3.004 -8.971 1.00 59.75 230 HIS A C 1
ATOM 1804 O O . HIS A 1 230 ? -16.264 3.156 -10.085 1.00 59.75 230 HIS A O 1
ATOM 1810 N N . ALA A 1 231 ? -16.367 3.455 -7.864 1.00 53.88 231 ALA A N 1
ATOM 1811 C CA . ALA A 1 231 ? -17.653 4.140 -7.834 1.00 53.88 231 ALA A CA 1
ATOM 1812 C C . ALA A 1 231 ? -17.480 5.630 -7.490 1.00 53.88 231 ALA A C 1
ATOM 1814 O O . ALA A 1 231 ? -16.645 6.004 -6.664 1.00 53.88 231 ALA A O 1
ATOM 1815 N N . MET A 1 232 ? -18.289 6.502 -8.102 1.00 42.44 232 MET A N 1
ATOM 1816 C CA . MET A 1 232 ? -18.433 7.889 -7.642 1.00 42.44 232 MET A CA 1
ATOM 1817 C C . MET A 1 232 ? -19.236 7.905 -6.339 1.00 42.44 232 MET A C 1
ATOM 1819 O O . MET A 1 232 ? -20.349 7.387 -6.309 1.00 42.44 232 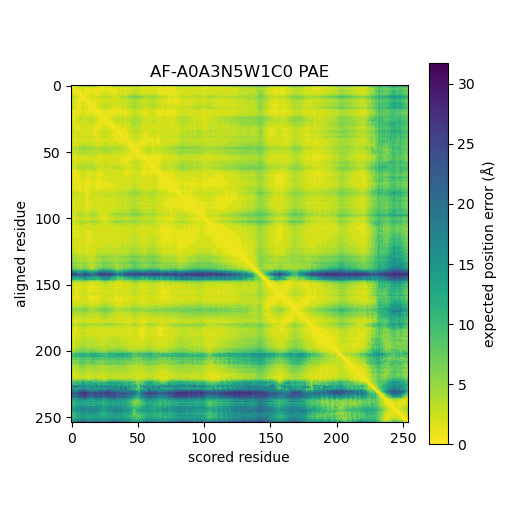MET A O 1
ATOM 1823 N N . GLY A 1 233 ? -18.718 8.523 -5.276 1.00 53.94 233 GLY A N 1
ATOM 1824 C CA . GLY A 1 233 ? -19.450 8.614 -4.014 1.00 53.94 233 GLY A CA 1
ATOM 1825 C C . GLY A 1 233 ? -18.976 9.746 -3.109 1.00 53.94 233 GLY A C 1
ATOM 1826 O O . GLY A 1 233 ? -17.788 10.063 -3.055 1.00 53.94 233 GLY A O 1
ATOM 1827 N N . GLN A 1 234 ? -19.928 10.346 -2.390 1.00 53.75 234 GLN A N 1
ATOM 1828 C CA . GLN A 1 234 ? -19.663 11.065 -1.142 1.00 53.75 234 GLN A CA 1
ATOM 1829 C C . GLN A 1 234 ? -19.282 10.032 -0.059 1.00 53.75 234 GLN A C 1
ATOM 1831 O O . GLN A 1 234 ? -19.573 8.848 -0.224 1.00 53.75 234 GLN A O 1
ATOM 1836 N N . MET A 1 235 ? -18.628 10.444 1.031 1.00 54.66 235 MET A N 1
ATOM 1837 C CA . MET A 1 235 ? -18.456 9.608 2.233 1.00 54.66 235 MET A CA 1
ATOM 1838 C C . MET A 1 235 ? -19.565 9.946 3.239 1.00 54.66 235 MET A C 1
ATOM 1840 O O . MET A 1 235 ? -19.291 10.719 4.158 1.00 54.66 235 MET A O 1
ATOM 1844 N N . PRO A 1 236 ? -20.806 9.442 3.083 1.00 67.81 236 PRO A N 1
ATOM 1845 C CA . PRO A 1 236 ? -21.788 9.599 4.134 1.00 67.81 236 PRO A CA 1
ATOM 1846 C C . PRO A 1 236 ? -21.377 8.715 5.315 1.00 67.81 236 PRO A C 1
ATOM 1848 O O . PRO A 1 236 ? -21.170 7.508 5.145 1.00 67.81 236 PRO A O 1
ATOM 1851 N N . LEU A 1 237 ? -21.222 9.302 6.501 1.00 70.69 237 LEU A N 1
ATOM 1852 C CA . LEU A 1 237 ? -21.014 8.528 7.723 1.00 70.69 237 LEU A CA 1
ATOM 1853 C C . LEU A 1 237 ? -22.344 8.425 8.445 1.00 70.69 237 LEU A C 1
ATOM 1855 O O . LEU A 1 237 ? -22.898 9.430 8.880 1.00 70.69 237 LEU A O 1
ATOM 1859 N N . GLU A 1 238 ? -22.809 7.199 8.629 1.00 81.62 238 GLU A N 1
ATOM 1860 C CA . GLU A 1 238 ? -23.962 6.904 9.460 1.00 81.62 238 GLU A CA 1
ATOM 1861 C C . GLU A 1 238 ? -23.550 6.022 10.630 1.00 81.62 238 GLU A C 1
ATOM 1863 O O . GLU A 1 238 ? -22.964 4.955 10.444 1.00 81.62 238 GLU A O 1
ATOM 1868 N N . ILE A 1 239 ? -23.883 6.462 11.840 1.00 79.56 239 ILE A N 1
ATOM 1869 C CA . ILE A 1 239 ? -23.789 5.637 13.038 1.00 79.56 239 ILE A CA 1
ATOM 1870 C C . ILE A 1 239 ? -25.200 5.400 13.548 1.00 79.56 239 ILE A C 1
ATOM 1872 O O . ILE A 1 239 ? -25.916 6.334 13.909 1.00 79.56 239 ILE A O 1
ATOM 1876 N N . THR A 1 240 ? -25.571 4.124 13.582 1.00 85.31 240 THR A N 1
ATOM 1877 C CA . THR A 1 240 ? -26.839 3.657 14.132 1.00 85.31 240 THR A CA 1
ATOM 1878 C C . THR A 1 240 ? -26.557 2.896 15.419 1.00 85.31 240 THR A C 1
ATOM 1880 O O . THR A 1 240 ? -25.809 1.917 15.423 1.00 85.31 240 THR A O 1
ATOM 1883 N N . LEU A 1 241 ? -27.158 3.348 16.514 1.00 82.88 241 LEU A N 1
ATOM 1884 C CA . LEU A 1 241 ? -27.171 2.635 17.780 1.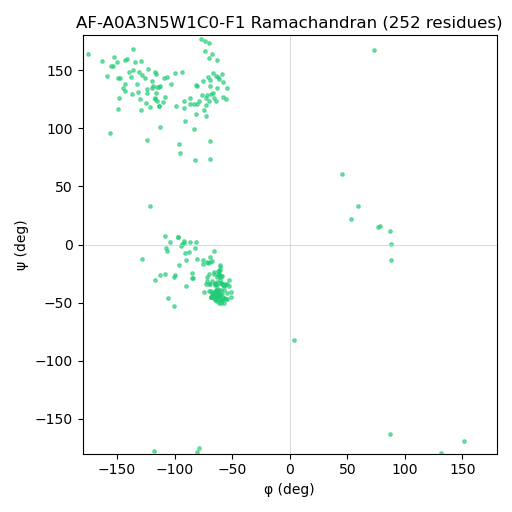00 82.88 241 LEU A CA 1
ATOM 1885 C C . LEU A 1 241 ? -28.354 1.668 17.777 1.00 82.88 241 LEU A C 1
ATOM 1887 O O . LEU A 1 241 ? -29.505 2.088 17.654 1.00 82.88 241 LEU A O 1
ATOM 1891 N N . MET A 1 242 ? -28.072 0.378 17.935 1.00 87.25 242 MET A N 1
ATOM 1892 C CA . MET A 1 242 ? -29.092 -0.666 17.987 1.00 87.25 242 MET A CA 1
ATOM 1893 C C . MET A 1 242 ? -29.105 -1.338 19.359 1.00 87.25 242 MET A C 1
ATOM 1895 O O . MET A 1 242 ? -28.053 -1.673 19.906 1.00 87.25 242 MET A O 1
ATOM 1899 N N . ALA A 1 243 ? -30.301 -1.551 19.898 1.00 86.00 243 ALA A N 1
ATOM 1900 C CA . ALA A 1 243 ? -30.539 -2.412 21.043 1.00 86.00 243 ALA A CA 1
ATOM 1901 C C . ALA A 1 243 ? -30.279 -3.885 20.683 1.00 86.00 243 ALA A C 1
ATOM 1903 O O . ALA A 1 243 ? -30.228 -4.267 19.513 1.00 86.00 243 ALA A O 1
ATOM 1904 N N . ALA A 1 244 ? -30.146 -4.733 21.705 1.00 86.75 244 ALA A N 1
ATOM 1905 C CA . ALA A 1 244 ? -29.881 -6.163 21.526 1.00 86.75 244 ALA A CA 1
ATOM 1906 C C . ALA A 1 244 ? -31.000 -6.911 20.771 1.00 86.75 244 ALA A C 1
ATOM 1908 O O . ALA A 1 244 ? -30.743 -7.960 20.187 1.00 86.75 244 ALA A O 1
ATOM 1909 N N . ASP A 1 245 ? -32.221 -6.375 20.771 1.00 90.69 245 ASP A N 1
ATOM 1910 C CA . ASP A 1 245 ? -33.373 -6.901 20.030 1.00 90.69 245 ASP A CA 1
ATOM 1911 C C . ASP A 1 245 ? -33.459 -6.383 18.579 1.00 90.69 245 ASP A C 1
ATOM 1913 O O . ASP A 1 245 ? -34.388 -6.732 17.853 1.00 90.69 245 ASP A O 1
ATOM 1917 N N . GLY A 1 246 ? -32.491 -5.567 18.147 1.00 87.50 246 GLY A N 1
ATOM 1918 C CA . GLY A 1 246 ? -32.452 -4.950 16.822 1.00 87.50 246 GLY A CA 1
ATOM 1919 C C . GLY A 1 246 ? -33.187 -3.611 16.721 1.00 87.50 246 GLY A C 1
ATOM 1920 O O . GLY A 1 246 ? -33.184 -3.006 15.649 1.00 87.50 246 GLY A O 1
ATOM 1921 N N . THR A 1 247 ? -33.787 -3.110 17.805 1.00 92.19 247 THR A N 1
ATOM 1922 C CA . THR A 1 247 ? -34.441 -1.795 17.810 1.00 92.19 247 THR A CA 1
ATOM 1923 C C . THR A 1 247 ? -33.411 -0.685 17.626 1.00 92.19 247 THR A C 1
ATOM 1925 O O . THR A 1 247 ? -32.411 -0.633 18.338 1.00 92.19 247 THR A O 1
ATOM 1928 N N . VAL A 1 248 ? -33.655 0.244 16.702 1.00 90.50 248 VAL A N 1
ATOM 1929 C CA . VAL A 1 248 ? -32.813 1.438 16.541 1.00 90.50 248 VAL A CA 1
ATOM 1930 C C . VAL A 1 248 ? -33.113 2.418 17.676 1.00 90.50 248 VAL A C 1
ATOM 1932 O O . VAL A 1 248 ? -34.228 2.924 17.775 1.00 90.50 248 VAL A O 1
ATOM 1935 N N . LEU A 1 249 ? -32.123 2.671 18.532 1.00 87.69 249 LEU A N 1
ATOM 1936 C CA . LEU A 1 249 ? -32.227 3.579 19.679 1.00 87.69 249 LEU A CA 1
ATOM 1937 C C . LEU A 1 249 ? -31.842 5.015 19.320 1.00 87.69 249 LEU A C 1
ATOM 1939 O O . LEU A 1 249 ? -32.428 5.956 19.844 1.00 87.69 249 LEU A O 1
ATOM 1943 N N . ASP A 1 250 ? -30.852 5.177 18.442 1.00 86.94 250 ASP A N 1
ATOM 1944 C CA . ASP A 1 250 ? -30.371 6.480 17.986 1.00 86.94 250 ASP A CA 1
ATOM 1945 C C . ASP A 1 250 ? -29.716 6.344 16.602 1.00 86.94 250 ASP A C 1
ATOM 1947 O O . ASP A 1 250 ? -29.223 5.270 16.236 1.00 86.94 250 ASP A O 1
ATOM 1951 N N . ARG A 1 251 ? -29.714 7.424 15.819 1.00 85.31 251 ARG A N 1
ATOM 1952 C CA . ARG A 1 251 ? -29.113 7.477 14.480 1.00 85.31 251 ARG A CA 1
ATOM 1953 C C . ARG A 1 251 ? -28.591 8.878 14.198 1.00 85.31 251 ARG A C 1
ATOM 1955 O O . ARG A 1 251 ? -29.349 9.844 14.220 1.00 85.31 251 ARG A O 1
ATOM 1962 N N . ILE A 1 252 ? -27.315 8.968 13.833 1.00 84.31 252 ILE A N 1
ATOM 1963 C CA . ILE A 1 252 ? -26.702 10.197 13.321 1.00 84.31 252 ILE A CA 1
ATOM 1964 C C . ILE A 1 252 ? -26.086 9.915 11.951 1.00 84.31 252 ILE A C 1
ATOM 1966 O O . ILE A 1 252 ? -25.371 8.929 11.782 1.00 84.31 252 ILE A O 1
ATOM 1970 N N . SER A 1 253 ? -26.346 10.802 10.990 1.00 81.06 253 SER A N 1
ATOM 1971 C CA . SER A 1 253 ? -25.790 10.759 9.635 1.00 81.06 253 SER A CA 1
ATOM 1972 C C . SER A 1 253 ? -25.164 12.101 9.247 1.00 81.06 253 SER A C 1
ATOM 1974 O O . SER A 1 253 ? -25.702 13.150 9.612 1.00 81.06 253 SER A O 1
ATOM 1976 N N . ARG A 1 254 ? -24.085 12.071 8.463 1.00 67.94 254 ARG A N 1
ATOM 1977 C CA . ARG A 1 254 ? -23.456 13.236 7.824 1.00 67.94 254 ARG A CA 1
ATOM 1978 C C . ARG A 1 254 ? -23.137 12.939 6.370 1.00 67.94 254 ARG A C 1
ATOM 1980 O O . ARG A 1 254 ? -22.717 11.791 6.121 1.00 67.94 254 ARG A O 1
#

Secondary structure (DSSP, 8-state):
-EEEEEE-TT-BB-SSSSEEEEE-TT--EEEEE-GGGGGGTEEEE--TT-SS-EEEEGGG-TTTTBEE-SHHHHHHH-SB-SSHHHHHHHHHHHHTTTTSPP--TTHHHHHHHHHHHHHHHHHHHHHS-GGGG-S--------SS--SEEEEEEEETTEEEEEEEEE-TT--EEEEEEE-GGGGGHHHHHHHHHHHHHHH--TT---HHHHHHHHHHHHTT---HHHHHS-------EEEEE-TTS-EEEEEE-

Mean predicted aligned error: 5.53 Å

Nearest PDB structures (foldseek):
  7t2r-assembly1_D  TM=9.853E-01  e=4.421E-26  Acetomicrobium mobile
  5odr-assembly1_F  TM=9.606E-01  e=2.931E-24  Methanothermococcus thermolithotrophicus DSM 2095
  5xfa-assembly2_H  TM=9.478E-01  e=1.289E-20  Hydrogenophilus thermoluteolus
  7wg5-assembly1_H  TM=5.902E-01  e=1.484E-02  Arabidopsis thaliana
  8qby-assembly1_D  TM=4.729E-01  e=3.392E-02  Paracoccus denitrificans PD1222

Foldseek 3Di:
DKFKAFAAPVQAQFFADHWIWIAGQQLHGDDTGHQVCVVVFKDWDDDPVDLQTAIFGPVLDPPRRQYAFALLRRLQRGPAYPFDVLRVLSVVVCVVPPNGRDDDLLCLVVSLVSVVVSVVRVVVVLVPDPCVPPPPPDDDPPCPWDAQKDWGWGQDNLGIWIWIFGADRVRHTPDIDIQGRQSSCPVVLVVQLVVLCVVQPDLVDGDPVSVVSSVVSNVSSVDPVCRRNVDDDDPKDKDFRADPVRHTPDIDID

Solvent-accessible surface area (backbone atoms only — not comparable to full-atom values): 13904 Å² total; per-residue (Å²): 101,27,22,29,28,42,15,42,99,86,28,29,55,34,50,67,67,56,30,42,29,32,18,40,60,74,48,49,86,71,49,71,44,56,60,81,52,41,76,79,44,46,42,72,45,81,53,99,89,45,90,56,43,35,38,26,34,42,90,60,32,91,75,73,16,32,34,31,42,14,38,39,10,29,61,46,47,30,77,45,50,89,40,70,72,27,28,56,53,47,54,57,56,31,53,78,43,76,67,31,41,70,78,60,62,69,47,24,54,57,33,43,52,40,49,50,46,34,51,54,51,49,51,52,55,49,72,69,36,76,68,74,76,50,86,88,79,74,85,80,75,87,73,85,67,56,68,53,61,52,64,48,59,37,47,44,86,38,5,55,27,40,42,36,42,25,28,43,84,85,60,49,81,74,44,79,50,75,50,38,20,36,26,38,30,39,58,55,36,55,51,42,26,52,54,40,36,72,74,57,52,50,93,90,59,86,50,71,74,39,54,52,49,28,48,49,47,40,54,35,61,56,68,48,62,44,67,38,62,74,43,92,74,82,86,72,52,71,52,71,43,62,45,97,88,65,50,77,76,47,75,51,74,86

Radius of gyration: 20.74 Å; Cα contacts (8 Å, |Δi|>4): 453; chains: 1; bounding box: 56×34×60 Å

pLDDT: mean 92.19, std 9.72, range [42.44, 98.69]